Protein AF-A0A915EDC4-F1 (afdb_monomer)

Sequence (330 aa):
MWEELKQAIRLSDRRFSYTSWTRYKELRNSFYSLKKSSCYAGYISCADWDDPRLFTLPALRRRGIPAEAVNAFVAKLGLTVAQTAIQPSMLDSVVRDYLNTTAPEQDLLSKVSSRARIMTMAVLEPLKVHIDNYLSLGLSDSLETPHFPANPECKNTYRIAFGQTIYIEREDFRPDGEKGYRRLTNNQPVGLKHIGLVLQVKNIQKDSDGVVDSIVATVEKLVDSNIKPKAFIHWVAEPVNCEVRLYEPLFKHKNPEDATAVPDGFLSDCNSNTLKVLPHALIDASVADAKIYDRFQFERTGYFCVDKDSSKQRLVFNRTVLLKEDSGKN

Mean predicted aligned error: 11.0 Å

Solvent-accessible surface area (backbone atoms only — not comparable to full-atom values): 18806 Å² total; per-residue (Å²): 112,78,68,59,54,56,52,58,62,70,67,56,84,69,73,77,82,82,77,82,67,51,74,73,62,43,47,39,57,61,81,90,48,73,70,60,57,60,59,39,54,78,76,44,94,46,90,50,83,43,28,54,80,44,85,38,74,57,0,36,48,51,18,46,52,54,70,65,30,53,52,50,42,56,61,73,70,54,92,56,72,68,82,46,77,41,58,56,66,57,54,47,48,40,40,46,51,41,61,73,67,69,72,66,80,80,53,62,76,46,86,82,67,54,47,43,49,34,54,40,36,53,26,64,50,66,28,45,34,36,39,74,54,41,80,84,65,71,68,67,57,55,45,82,41,53,29,39,81,90,42,91,82,50,81,57,61,47,68,43,56,41,61,50,51,34,31,30,41,48,85,48,53,38,75,78,67,57,97,71,64,42,50,32,22,62,89,35,44,18,24,42,60,97,71,53,31,34,41,35,58,73,45,79,43,58,48,98,86,67,48,79,55,37,34,37,24,41,70,40,50,47,90,80,40,98,61,80,52,76,33,70,44,62,55,35,17,80,53,39,66,23,30,37,38,43,72,42,66,52,37,77,44,63,55,39,82,38,56,88,81,26,74,86,36,47,78,74,38,52,42,89,78,27,68,51,77,33,76,69,12,35,27,38,52,78,55,73,82,63,49,72,64,39,28,31,29,33,56,98,60,24,32,32,10,29,27,82,88,37,50,101,87,39,45,29,32,25,52,51,41,69,58,86,80,65,94,82,74,115

Structure (mmCIF, N/CA/C/O backbone):
data_AF-A0A915EDC4-F1
#
_entry.id   AF-A0A915EDC4-F1
#
loop_
_atom_site.group_PDB
_atom_site.id
_atom_site.type_symbol
_atom_site.label_atom_id
_atom_site.label_alt_id
_atom_site.label_comp_id
_atom_site.label_asym_id
_atom_site.label_entity_id
_atom_site.label_seq_id
_atom_site.pdbx_PDB_ins_code
_atom_site.Cartn_x
_atom_site.Cartn_y
_atom_site.Cartn_z
_atom_site.occupancy
_atom_site.B_iso_or_equiv
_atom_site.auth_seq_id
_atom_site.auth_comp_id
_atom_site.auth_asym_id
_atom_site.auth_atom_id
_atom_site.pdbx_PDB_model_num
ATOM 1 N N . MET A 1 1 ? 25.732 27.315 -63.331 1.00 46.09 1 MET A N 1
ATOM 2 C CA . MET A 1 1 ? 24.608 26.908 -62.454 1.00 46.09 1 MET A CA 1
ATOM 3 C C . MET A 1 1 ? 24.695 25.485 -61.885 1.00 46.09 1 MET A C 1
ATOM 5 O O . MET A 1 1 ? 24.849 25.386 -60.678 1.00 46.09 1 MET A O 1
ATOM 9 N N . TRP A 1 2 ? 24.627 24.384 -62.658 1.00 34.34 2 TRP A N 1
ATOM 10 C CA . TRP A 1 2 ? 24.697 23.015 -62.075 1.00 34.34 2 TRP A CA 1
ATOM 11 C C . TRP A 1 2 ? 26.121 22.561 -61.684 1.00 34.34 2 TRP A C 1
ATOM 13 O O . TRP A 1 2 ? 26.289 21.801 -60.736 1.00 34.34 2 TRP A O 1
ATOM 23 N N . GLU A 1 3 ? 27.161 23.069 -62.354 1.00 41.75 3 GLU A N 1
ATOM 24 C CA . GLU A 1 3 ? 28.564 22.780 -61.991 1.00 41.75 3 GLU A CA 1
ATOM 25 C C . GLU A 1 3 ? 29.081 23.634 -60.816 1.00 41.75 3 GLU A C 1
ATOM 27 O O . GLU A 1 3 ? 29.853 23.151 -59.990 1.00 41.75 3 GLU A O 1
ATOM 32 N N . GLU A 1 4 ? 28.569 24.854 -60.635 1.00 43.84 4 GLU A N 1
ATOM 33 C CA . GLU A 1 4 ? 28.904 25.706 -59.476 1.00 43.84 4 GLU A CA 1
ATOM 34 C C . GLU A 1 4 ? 28.320 25.154 -58.161 1.00 43.84 4 GLU A C 1
ATOM 36 O O . GLU A 1 4 ? 28.944 25.250 -57.104 1.00 43.84 4 GLU A O 1
ATOM 41 N N . LEU A 1 5 ? 27.169 24.472 -58.225 1.00 41.97 5 LEU A N 1
ATOM 42 C CA . LEU A 1 5 ? 26.559 23.774 -57.084 1.00 41.97 5 LEU A CA 1
ATOM 43 C C . LEU A 1 5 ? 27.372 22.546 -56.631 1.00 41.97 5 LEU A C 1
ATOM 45 O O . LEU A 1 5 ? 27.431 22.252 -55.437 1.00 41.97 5 LEU A O 1
ATOM 49 N N . LYS A 1 6 ? 28.062 21.857 -57.552 1.00 41.75 6 LYS A N 1
ATOM 50 C CA . LYS A 1 6 ? 28.951 20.728 -57.212 1.00 41.75 6 LYS A CA 1
ATOM 51 C C . LYS A 1 6 ? 30.240 21.187 -56.526 1.00 41.75 6 LYS A C 1
ATOM 53 O O . LYS A 1 6 ? 30.759 20.473 -55.665 1.00 41.75 6 LYS A O 1
ATOM 58 N N . GLN A 1 7 ? 30.742 22.374 -56.866 1.00 43.19 7 GLN A N 1
ATOM 59 C CA . GLN A 1 7 ? 31.920 22.962 -56.221 1.00 43.19 7 GLN A CA 1
ATOM 60 C C . GLN A 1 7 ? 31.617 23.451 -54.795 1.00 43.19 7 GLN A C 1
ATOM 62 O O . GLN A 1 7 ? 32.434 23.239 -53.900 1.00 43.19 7 GLN A O 1
ATOM 67 N N . ALA A 1 8 ? 30.417 23.989 -54.544 1.00 42.66 8 ALA A N 1
ATOM 68 C CA . ALA A 1 8 ? 29.988 24.405 -53.204 1.00 42.66 8 ALA A CA 1
ATOM 69 C C . ALA A 1 8 ? 29.823 23.226 -52.219 1.00 42.66 8 ALA A C 1
ATOM 71 O O . ALA A 1 8 ? 30.151 23.358 -51.042 1.00 42.66 8 ALA A O 1
ATOM 72 N N . ILE A 1 9 ? 29.385 22.052 -52.695 1.00 46.59 9 ILE A N 1
ATOM 73 C CA . ILE A 1 9 ? 29.257 20.836 -51.865 1.00 46.59 9 ILE A CA 1
ATOM 74 C C . ILE A 1 9 ? 30.628 20.187 -51.594 1.00 46.59 9 ILE A C 1
ATOM 76 O O . ILE A 1 9 ? 30.835 19.614 -50.526 1.00 46.59 9 ILE A O 1
ATOM 80 N N . ARG A 1 10 ? 31.602 20.321 -52.508 1.00 43.25 10 ARG A N 1
ATOM 81 C CA . ARG A 1 10 ? 32.986 19.851 -52.288 1.00 43.25 10 ARG A CA 1
ATOM 82 C C . ARG A 1 10 ? 33.805 20.738 -51.343 1.00 43.25 10 ARG A C 1
ATOM 84 O O . ARG A 1 10 ? 34.794 20.257 -50.802 1.00 43.25 10 ARG A O 1
ATOM 91 N N . LEU A 1 11 ? 33.406 21.996 -51.135 1.00 41.09 11 LEU A N 1
ATOM 92 C CA . LEU A 1 11 ? 34.101 22.952 -50.261 1.00 41.09 11 LEU A CA 1
ATOM 93 C C . LEU A 1 11 ? 33.573 22.991 -48.821 1.00 41.09 11 LEU A C 1
ATOM 95 O O . LEU A 1 11 ? 34.170 23.650 -47.972 1.00 41.09 11 LEU A O 1
ATOM 99 N N . SER A 1 12 ? 32.506 22.256 -48.498 1.00 43.09 12 SER A N 1
ATOM 100 C CA . SER A 1 12 ? 32.168 22.007 -47.101 1.00 43.09 12 SER A CA 1
ATOM 101 C C . SER A 1 12 ? 32.937 20.782 -46.603 1.00 43.09 12 SER A C 1
ATOM 103 O O . SER A 1 12 ? 32.408 19.672 -46.614 1.00 43.09 12 SER A O 1
ATOM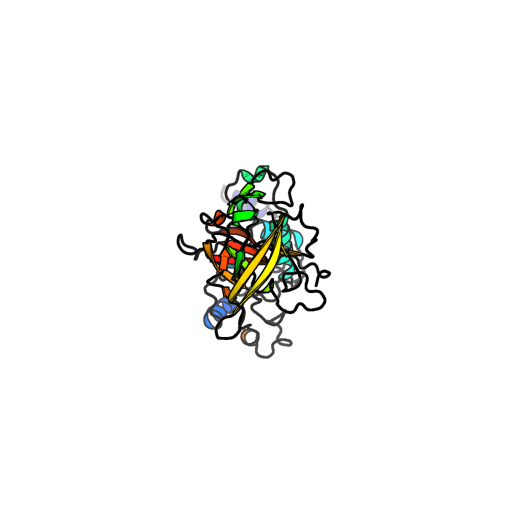 105 N N . ASP A 1 13 ? 34.164 20.989 -46.114 1.00 44.38 13 ASP A N 1
ATOM 106 C CA . ASP A 1 13 ? 34.871 20.068 -45.203 1.00 44.38 13 ASP A CA 1
ATOM 107 C C . ASP A 1 13 ? 34.123 20.009 -43.851 1.00 44.38 13 ASP A C 1
ATOM 109 O O . ASP A 1 13 ? 34.656 20.283 -42.778 1.00 44.38 13 ASP A O 1
ATOM 113 N N . ARG A 1 14 ? 32.818 19.709 -43.888 1.00 49.97 14 ARG A N 1
ATOM 114 C CA . ARG A 1 14 ? 32.047 19.337 -42.708 1.00 49.97 14 ARG A CA 1
ATOM 115 C C . ARG A 1 14 ? 32.305 17.860 -42.485 1.00 49.97 14 ARG A C 1
ATOM 117 O O . ARG A 1 14 ? 31.495 17.006 -42.839 1.00 49.97 14 ARG A O 1
ATOM 124 N N . ARG A 1 15 ? 33.454 17.560 -41.884 1.00 41.69 15 ARG A N 1
ATOM 125 C CA . ARG A 1 15 ? 33.641 16.299 -41.171 1.00 41.69 15 ARG A CA 1
ATOM 126 C C . ARG A 1 15 ? 32.536 16.206 -40.123 1.00 41.69 15 ARG A C 1
ATOM 128 O O . ARG A 1 15 ? 32.589 16.881 -39.099 1.00 41.69 15 ARG A O 1
ATOM 135 N N . PHE A 1 16 ? 31.514 15.398 -40.394 1.00 40.56 16 PHE A N 1
ATOM 136 C CA . PHE A 1 16 ? 30.605 14.948 -39.351 1.00 40.56 16 PHE A CA 1
ATOM 137 C C . PHE A 1 16 ? 31.456 14.196 -38.329 1.00 40.56 16 PHE A C 1
ATOM 139 O O . PHE A 1 16 ? 32.023 13.145 -38.631 1.00 40.56 16 PHE A O 1
ATOM 146 N N . SER A 1 17 ? 31.606 14.766 -37.138 1.00 35.75 17 SER A N 1
ATOM 147 C CA . SER A 1 17 ? 32.231 14.077 -36.022 1.00 35.75 17 SER A CA 1
ATOM 148 C C . SER A 1 17 ? 31.286 12.968 -35.566 1.00 35.75 17 SER A C 1
ATOM 150 O O . SER A 1 17 ? 30.346 13.186 -34.806 1.00 35.75 17 SER A O 1
ATOM 152 N N . TYR A 1 18 ? 31.519 11.748 -36.048 1.00 38.12 18 TYR A N 1
ATOM 153 C CA . TYR A 1 18 ? 30.867 10.568 -35.496 1.00 38.12 18 TYR A CA 1
ATOM 154 C C . TYR A 1 18 ? 31.398 10.349 -34.083 1.00 38.12 18 TYR A C 1
ATOM 156 O O . TYR A 1 18 ? 32.514 9.877 -33.886 1.00 38.12 18 TYR A O 1
ATOM 164 N N . THR A 1 19 ? 30.600 10.719 -33.088 1.00 42.22 19 THR A N 1
ATOM 165 C CA . THR A 1 19 ? 30.838 10.323 -31.701 1.00 42.22 19 THR A CA 1
ATOM 166 C C . THR A 1 19 ? 30.002 9.081 -31.439 1.00 42.22 19 THR A C 1
ATOM 168 O O . THR A 1 19 ? 28.779 9.150 -31.324 1.00 42.22 19 THR A O 1
ATOM 171 N N . SER A 1 20 ? 30.649 7.918 -31.409 1.00 36.56 20 SER A N 1
ATOM 172 C CA . SER A 1 20 ? 30.001 6.675 -31.006 1.00 36.56 20 SER A CA 1
ATOM 173 C C . SER A 1 20 ? 29.943 6.615 -29.485 1.00 36.56 20 SER A C 1
ATOM 175 O O . SER A 1 20 ? 30.976 6.523 -28.821 1.00 36.56 20 SER A O 1
ATOM 177 N N . TRP A 1 21 ? 28.736 6.633 -28.939 1.00 44.03 21 TRP A N 1
ATOM 178 C CA . TRP A 1 21 ? 28.494 6.284 -27.547 1.00 44.03 21 TRP A CA 1
ATOM 179 C C . TRP A 1 21 ? 28.113 4.807 -27.492 1.00 44.03 21 TRP A C 1
ATOM 181 O O . TRP A 1 21 ? 27.384 4.315 -28.357 1.00 44.03 21 TRP A O 1
ATOM 191 N N . THR A 1 22 ? 28.618 4.081 -26.500 1.00 39.03 22 THR A N 1
ATOM 192 C CA . THR A 1 22 ? 28.196 2.701 -26.246 1.00 39.03 22 THR A CA 1
ATOM 193 C C . THR A 1 22 ? 26.680 2.631 -26.089 1.00 39.03 22 THR A C 1
ATOM 195 O O . THR A 1 22 ? 26.064 3.540 -25.527 1.00 39.03 22 THR A O 1
ATOM 198 N N . ARG A 1 23 ? 26.079 1.533 -26.575 1.00 49.00 23 ARG A N 1
ATOM 199 C CA . ARG A 1 23 ? 24.676 1.186 -26.298 1.00 49.00 23 ARG A CA 1
ATOM 200 C C . ARG A 1 23 ? 24.421 1.368 -24.798 1.00 49.00 23 ARG A C 1
ATOM 202 O O . ARG A 1 23 ? 25.302 1.045 -24.004 1.00 49.00 23 ARG A O 1
ATOM 209 N N . TYR A 1 24 ? 23.262 1.934 -24.461 1.00 49.72 24 TYR A N 1
ATOM 210 C CA . TYR A 1 24 ? 22.853 2.286 -23.098 1.00 49.72 24 TYR A CA 1
ATOM 211 C C . TYR A 1 24 ? 23.363 1.292 -22.049 1.00 49.72 24 TYR A C 1
ATOM 213 O O . TYR A 1 24 ? 23.295 0.083 -22.255 1.00 49.72 24 TYR A O 1
ATOM 221 N N . LYS A 1 25 ? 23.838 1.824 -20.920 1.00 53.00 25 LYS A N 1
ATOM 222 C CA . LYS A 1 25 ? 24.218 1.051 -19.735 1.00 53.00 25 LYS A CA 1
ATOM 223 C C . LYS A 1 25 ? 23.129 0.016 -19.418 1.00 53.00 25 LYS A C 1
ATOM 225 O O . LYS A 1 25 ? 21.970 0.386 -19.238 1.00 53.00 25 LYS A O 1
ATOM 230 N N . GLU A 1 26 ? 23.498 -1.260 -19.389 1.00 56.66 26 GLU A N 1
ATOM 231 C CA . GLU A 1 26 ? 22.540 -2.359 -19.264 1.00 56.66 26 GLU A CA 1
ATOM 232 C C . GLU A 1 26 ? 22.017 -2.452 -17.828 1.00 56.66 26 GLU A C 1
ATOM 234 O O . GLU A 1 26 ? 22.781 -2.530 -16.869 1.00 56.66 26 GLU A O 1
ATOM 239 N N . LEU A 1 27 ? 20.704 -2.440 -17.642 1.00 54.69 27 LEU A N 1
ATOM 240 C CA . LEU A 1 27 ? 20.072 -2.738 -16.371 1.00 54.69 27 LEU A CA 1
ATOM 241 C C . LEU A 1 27 ? 20.229 -4.236 -16.115 1.00 54.69 27 LEU A C 1
ATOM 243 O O . LEU A 1 27 ? 19.822 -5.082 -16.910 1.00 54.69 27 LEU A O 1
ATOM 247 N N . ARG A 1 28 ? 20.818 -4.562 -14.973 1.00 56.22 28 ARG A N 1
ATOM 248 C CA . ARG A 1 28 ? 20.855 -5.916 -14.424 1.00 56.22 28 ARG A CA 1
ATOM 249 C C . ARG A 1 28 ? 19.426 -6.430 -14.241 1.00 56.22 28 ARG A C 1
ATOM 251 O O . ARG A 1 28 ? 18.527 -5.634 -13.994 1.00 56.22 28 ARG A O 1
ATOM 258 N N . ASN A 1 29 ? 19.219 -7.743 -14.325 1.00 53.56 29 ASN A N 1
ATOM 259 C CA . ASN A 1 29 ? 17.882 -8.355 -14.250 1.00 53.56 29 ASN A CA 1
ATOM 260 C C . ASN A 1 29 ? 16.912 -7.828 -15.344 1.00 53.56 29 ASN A C 1
ATOM 262 O O . ASN A 1 29 ? 15.711 -7.714 -15.121 1.00 53.56 29 ASN A O 1
ATOM 266 N N . SER A 1 30 ? 17.424 -7.464 -16.527 1.00 55.00 30 SER A N 1
ATOM 267 C CA . SER A 1 30 ? 16.613 -6.997 -17.660 1.00 55.00 30 SER A CA 1
ATOM 268 C C . SER A 1 30 ? 17.141 -7.519 -18.999 1.00 55.00 30 SER A C 1
ATOM 270 O O . SER A 1 30 ? 18.268 -8.004 -19.077 1.00 55.00 30 SER A O 1
ATOM 272 N N . PHE A 1 31 ? 16.325 -7.414 -20.053 1.00 58.56 31 PHE A N 1
ATOM 273 C CA . PHE A 1 31 ? 16.703 -7.760 -21.424 1.00 58.56 31 PHE A CA 1
ATOM 274 C C . PHE A 1 31 ? 16.461 -6.584 -22.368 1.00 58.56 31 PHE A C 1
ATOM 276 O O . PHE A 1 31 ? 15.426 -5.923 -22.305 1.00 58.56 31 PHE A O 1
ATOM 283 N N . TYR A 1 32 ? 17.397 -6.391 -23.300 1.00 51.97 32 TYR A N 1
ATOM 284 C CA . TYR A 1 32 ? 17.352 -5.341 -24.327 1.00 51.97 32 TYR A CA 1
ATOM 285 C C . TYR A 1 32 ? 17.136 -5.877 -25.750 1.00 51.97 32 TYR A C 1
ATOM 287 O O . TYR A 1 32 ? 16.971 -5.105 -26.694 1.00 51.97 32 TYR A O 1
ATOM 295 N N . SER A 1 33 ? 17.163 -7.203 -25.932 1.00 48.62 33 SER A N 1
ATOM 296 C CA . SER A 1 33 ? 17.050 -7.842 -27.245 1.00 48.62 33 SER A CA 1
ATOM 297 C C . SER A 1 33 ? 15.599 -8.161 -27.599 1.00 48.62 33 SER A C 1
ATOM 299 O O . SER A 1 33 ? 14.983 -9.025 -26.976 1.00 48.62 33 SER A O 1
ATOM 301 N N . LEU A 1 34 ? 15.102 -7.547 -28.680 1.00 43.59 34 LEU A N 1
ATOM 302 C CA . LEU A 1 34 ? 13.762 -7.786 -29.239 1.00 43.59 34 LEU A CA 1
ATOM 303 C C . LEU A 1 34 ? 13.473 -9.280 -29.496 1.00 43.59 34 LEU A C 1
ATOM 305 O O . LEU A 1 34 ? 12.354 -9.738 -29.287 1.00 43.59 34 LEU A O 1
ATOM 309 N N . LYS A 1 35 ? 14.479 -10.075 -29.894 1.00 45.59 35 LYS A N 1
ATOM 310 C CA . LYS A 1 35 ? 14.303 -11.524 -30.108 1.00 45.59 35 LYS A CA 1
ATOM 311 C C . LYS A 1 35 ? 14.109 -12.291 -28.796 1.00 45.59 35 LYS A C 1
ATOM 313 O O . LYS A 1 35 ? 13.270 -13.180 -28.735 1.00 45.59 35 LYS A O 1
ATOM 318 N N . LYS A 1 36 ? 14.857 -11.939 -27.744 1.00 50.56 36 LYS A N 1
ATOM 319 C CA . LYS A 1 36 ? 14.781 -12.626 -26.442 1.00 50.56 36 LYS A CA 1
ATOM 320 C C . LYS A 1 36 ? 13.494 -12.271 -25.692 1.00 50.56 36 LYS A C 1
ATOM 322 O O . LYS A 1 36 ? 12.886 -13.153 -25.097 1.00 50.56 36 LYS A O 1
ATOM 327 N N . SER A 1 37 ? 13.033 -11.023 -25.801 1.00 47.59 37 SER A N 1
ATOM 328 C CA . SER A 1 37 ? 11.739 -10.590 -25.256 1.00 47.59 37 SER A CA 1
ATOM 329 C C . SER A 1 37 ? 10.551 -11.318 -25.906 1.00 47.59 37 SER A C 1
ATOM 331 O O . SER A 1 37 ? 9.610 -11.680 -25.208 1.00 47.59 37 SER A O 1
ATOM 333 N N . SER A 1 38 ? 10.619 -11.623 -27.210 1.00 42.59 38 SER A N 1
ATOM 334 C CA . SER A 1 38 ? 9.584 -12.406 -27.906 1.00 42.59 38 SER A CA 1
ATOM 335 C C . SER A 1 38 ? 9.543 -13.879 -27.478 1.00 42.59 38 SER A C 1
ATOM 337 O O . SER A 1 38 ? 8.459 -14.448 -27.407 1.00 42.59 38 SER A O 1
ATOM 339 N N . CYS A 1 39 ? 10.688 -14.501 -27.172 1.00 45.31 39 CYS A N 1
ATOM 340 C CA . CYS A 1 39 ? 10.724 -15.862 -26.617 1.00 45.31 39 CYS A CA 1
ATOM 341 C C . CYS A 1 39 ? 10.127 -15.927 -25.198 1.00 45.31 39 CYS A C 1
ATOM 343 O O . CYS A 1 39 ? 9.651 -16.974 -24.768 1.00 45.31 39 CYS A O 1
ATOM 345 N N . TYR A 1 40 ? 10.135 -14.797 -24.487 1.00 51.66 40 TYR A N 1
ATOM 346 C CA . TYR A 1 40 ? 9.669 -14.658 -23.110 1.00 51.66 40 TYR A CA 1
ATOM 347 C C . TYR A 1 40 ? 8.140 -14.701 -22.979 1.00 51.66 40 TYR A C 1
ATOM 349 O O . TYR A 1 40 ? 7.632 -15.346 -22.065 1.00 51.66 40 TYR A O 1
ATOM 357 N N . ALA A 1 41 ? 7.418 -14.085 -23.924 1.00 45.47 41 ALA A N 1
ATOM 358 C CA . ALA A 1 41 ? 5.950 -14.072 -23.967 1.00 45.47 41 ALA A CA 1
ATOM 359 C C . ALA A 1 41 ? 5.322 -15.479 -24.083 1.00 45.47 41 ALA A C 1
ATOM 361 O O . ALA A 1 41 ? 4.145 -15.652 -23.787 1.00 45.47 41 ALA A O 1
ATOM 362 N N . GLY A 1 42 ? 6.103 -16.483 -24.503 1.00 41.91 42 GLY A N 1
ATOM 363 C CA . GLY A 1 42 ? 5.663 -17.879 -24.584 1.00 41.91 42 GLY A CA 1
ATOM 364 C C . GLY A 1 42 ? 5.990 -18.749 -23.361 1.00 41.91 42 GLY A C 1
ATOM 365 O O . GLY A 1 42 ? 5.396 -19.812 -23.230 1.00 41.91 42 GLY A O 1
ATOM 366 N N . TYR A 1 43 ? 6.919 -18.338 -22.484 1.00 43.47 43 TYR A N 1
ATOM 367 C CA . TYR A 1 43 ? 7.423 -19.167 -21.366 1.00 43.47 43 TYR A CA 1
ATOM 368 C C . TYR A 1 43 ? 6.968 -18.682 -19.988 1.00 43.47 43 TYR A C 1
ATOM 370 O O . TYR A 1 43 ? 6.721 -19.480 -19.087 1.00 43.47 43 TYR A O 1
ATOM 378 N N . ILE A 1 44 ? 6.836 -17.370 -19.825 1.00 47.31 44 ILE A N 1
ATOM 379 C CA . ILE A 1 44 ? 6.182 -16.748 -18.680 1.00 47.31 44 ILE A CA 1
ATOM 380 C C . ILE A 1 44 ? 4.953 -16.064 -19.252 1.00 47.31 44 ILE A C 1
ATOM 382 O O . ILE A 1 44 ? 5.043 -15.419 -20.292 1.00 47.31 44 ILE A O 1
ATOM 386 N N . SER A 1 45 ? 3.813 -16.186 -18.576 1.00 49.78 45 SER A N 1
ATOM 387 C CA . SER A 1 45 ? 2.603 -15.405 -18.853 1.00 49.78 45 SER A CA 1
ATOM 388 C C . SER A 1 45 ? 2.861 -13.903 -18.606 1.00 49.78 45 SER A C 1
ATOM 390 O O . SER A 1 45 ? 2.335 -13.310 -17.660 1.00 49.78 45 SER A O 1
ATOM 392 N N . CYS A 1 46 ? 3.743 -13.288 -19.393 1.00 52.53 46 CYS A N 1
ATOM 393 C CA . CYS A 1 46 ? 3.904 -11.849 -19.515 1.00 52.53 46 CYS A CA 1
ATOM 394 C C . CYS A 1 46 ? 2.824 -11.370 -20.470 1.00 52.53 46 CYS A C 1
ATOM 396 O O . CYS A 1 46 ? 2.787 -11.792 -21.622 1.00 52.53 46 CYS A O 1
ATOM 398 N N . ALA A 1 47 ? 1.910 -10.551 -19.953 1.00 56.44 47 ALA A N 1
ATOM 399 C CA . ALA A 1 47 ? 0.628 -10.304 -20.602 1.00 56.44 47 ALA A CA 1
ATOM 400 C C . ALA A 1 47 ? 0.752 -9.555 -21.942 1.00 56.44 47 ALA A C 1
ATOM 402 O O . ALA A 1 47 ? -0.185 -9.607 -22.728 1.00 56.44 47 ALA A O 1
ATOM 403 N N . ASP A 1 48 ? 1.878 -8.878 -22.197 1.00 69.69 48 ASP A N 1
ATOM 404 C CA . ASP A 1 48 ? 2.263 -8.281 -23.481 1.00 69.69 48 ASP A CA 1
ATOM 405 C C . ASP A 1 48 ? 3.669 -7.640 -23.351 1.00 69.69 48 ASP A C 1
ATOM 407 O O . ASP A 1 48 ? 4.305 -7.694 -22.295 1.00 69.69 48 ASP A O 1
ATOM 411 N N . TRP A 1 49 ? 4.135 -6.935 -24.383 1.00 79.81 49 TRP A N 1
ATOM 412 C CA . TRP A 1 49 ? 5.325 -6.066 -24.362 1.00 79.81 49 TRP A CA 1
ATOM 413 C C . TRP A 1 49 ? 5.266 -4.906 -23.365 1.00 79.81 49 TRP A C 1
ATOM 415 O O . TRP A 1 49 ? 6.291 -4.272 -23.089 1.00 79.81 49 TRP A O 1
ATOM 425 N N . ASP A 1 50 ? 4.074 -4.602 -22.861 1.00 85.06 50 ASP A N 1
ATOM 426 C CA . ASP A 1 50 ? 3.836 -3.569 -21.863 1.00 85.06 50 ASP A CA 1
ATOM 427 C C . ASP A 1 50 ? 3.710 -4.116 -20.436 1.00 85.06 50 ASP A C 1
ATOM 429 O O . ASP A 1 50 ? 3.338 -3.366 -19.536 1.00 85.06 50 ASP A O 1
ATOM 433 N N . ASP A 1 51 ? 4.037 -5.392 -20.210 1.00 87.00 51 ASP A N 1
ATOM 434 C CA . ASP A 1 51 ? 4.025 -5.999 -18.882 1.00 87.00 51 ASP A CA 1
ATOM 435 C C . ASP A 1 51 ? 4.926 -5.216 -17.903 1.00 87.00 51 ASP A C 1
ATOM 437 O O . ASP A 1 51 ? 6.120 -5.077 -18.179 1.00 87.00 51 ASP A O 1
ATOM 441 N N . PRO A 1 52 ? 4.416 -4.738 -16.748 1.00 90.19 52 PRO A N 1
ATOM 442 C CA . PRO A 1 52 ? 5.167 -3.896 -15.806 1.00 90.19 52 PRO A CA 1
ATOM 443 C C . PRO A 1 52 ? 6.465 -4.497 -15.251 1.00 90.19 52 PRO A C 1
ATOM 445 O O . PRO A 1 52 ? 7.271 -3.772 -14.668 1.00 90.19 52 PRO A O 1
ATOM 448 N N . ARG A 1 53 ? 6.679 -5.807 -15.407 1.00 87.12 53 ARG A N 1
ATOM 449 C CA . ARG A 1 53 ? 7.918 -6.489 -15.010 1.00 87.12 53 ARG A CA 1
ATOM 450 C C . ARG A 1 53 ? 9.060 -6.273 -16.007 1.00 87.12 53 ARG A C 1
ATOM 452 O O . ARG A 1 53 ? 10.220 -6.500 -15.672 1.00 87.12 53 ARG A O 1
ATOM 459 N N . LEU A 1 54 ? 8.743 -5.854 -17.231 1.00 86.25 54 LEU A N 1
ATOM 460 C CA . LEU A 1 54 ? 9.715 -5.559 -18.278 1.00 86.25 54 LEU A CA 1
ATOM 461 C C . LEU A 1 54 ? 10.267 -4.131 -18.144 1.00 86.25 54 LEU A C 1
ATOM 463 O O . LEU A 1 54 ? 9.656 -3.241 -17.558 1.00 86.25 54 LEU A O 1
ATOM 467 N N . PHE A 1 55 ? 11.425 -3.894 -18.762 1.00 87.25 55 PHE A N 1
ATOM 468 C CA . PHE A 1 55 ? 12.084 -2.580 -18.809 1.00 87.25 55 PHE A CA 1
ATOM 469 C C . PHE A 1 55 ? 11.913 -1.872 -20.164 1.00 87.25 55 PHE A C 1
ATOM 471 O O . PHE A 1 55 ? 12.714 -1.018 -20.542 1.00 87.25 55 PHE A O 1
ATOM 478 N N . THR A 1 56 ? 10.868 -2.224 -20.918 1.00 87.12 56 THR A N 1
ATOM 479 C CA . THR A 1 56 ? 10.484 -1.500 -22.138 1.00 87.12 56 THR A CA 1
ATOM 480 C C . THR A 1 56 ? 9.824 -0.167 -21.767 1.00 87.12 56 THR A C 1
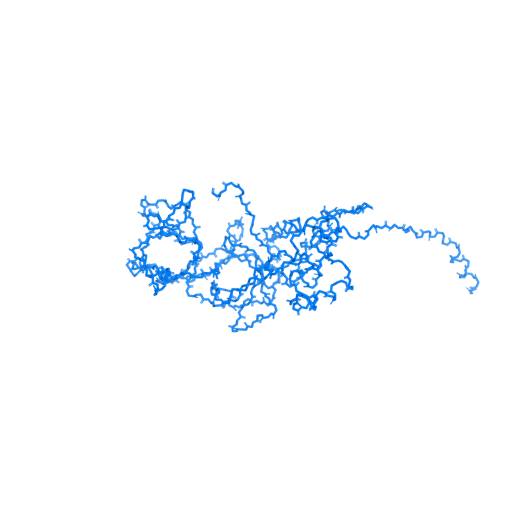ATOM 482 O O . THR A 1 56 ? 9.225 -0.037 -20.702 1.00 87.12 56 THR A O 1
ATOM 485 N N . LEU A 1 57 ? 9.887 0.847 -22.637 1.00 88.56 57 LEU A N 1
ATOM 486 C CA . LEU A 1 57 ? 9.230 2.135 -22.357 1.00 88.56 57 LEU A CA 1
ATOM 487 C C . LEU A 1 57 ? 7.711 2.001 -22.097 1.00 88.56 57 LEU A C 1
ATOM 489 O O . LEU A 1 57 ? 7.230 2.622 -21.146 1.00 88.56 57 LEU A O 1
ATOM 493 N N . PRO A 1 58 ? 6.948 1.184 -22.857 1.00 89.38 58 PRO A N 1
ATOM 494 C CA . PRO A 1 58 ? 5.543 0.920 -22.544 1.00 89.38 58 PRO A CA 1
ATOM 495 C C . PRO A 1 58 ? 5.344 0.259 -21.174 1.00 89.38 58 PRO A C 1
ATOM 497 O O . PRO A 1 58 ? 4.457 0.678 -20.433 1.00 89.38 58 PRO A O 1
ATOM 500 N N . ALA A 1 59 ? 6.195 -0.703 -20.806 1.00 89.94 59 ALA A N 1
ATOM 501 C CA . ALA A 1 59 ? 6.135 -1.373 -19.510 1.00 89.94 59 ALA A CA 1
ATOM 502 C C . ALA A 1 59 ? 6.417 -0.427 -18.342 1.00 89.94 59 ALA A C 1
ATOM 504 O O . ALA A 1 59 ? 5.659 -0.405 -17.376 1.00 89.94 59 ALA A O 1
ATOM 505 N N . LEU A 1 60 ? 7.450 0.415 -18.442 1.00 91.69 60 LEU A N 1
ATOM 506 C CA . LEU A 1 60 ? 7.766 1.404 -17.406 1.00 91.69 60 LEU A CA 1
ATOM 507 C C . LEU A 1 60 ? 6.614 2.405 -17.228 1.00 91.69 60 LEU A C 1
ATOM 509 O O . LEU A 1 60 ? 6.24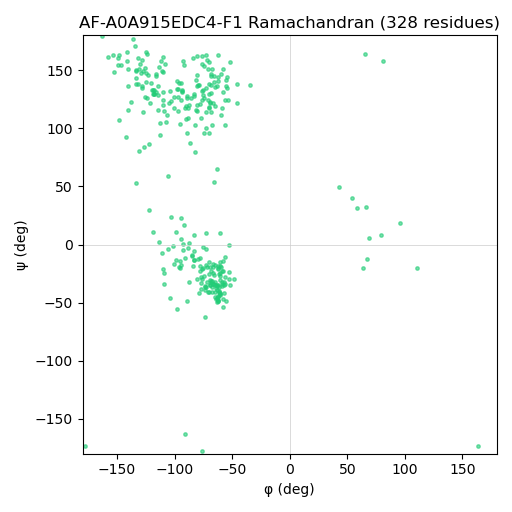8 2.736 -16.099 1.00 91.69 60 LEU A O 1
ATOM 513 N N . ARG A 1 61 ? 5.983 2.830 -18.330 1.00 91.62 61 ARG A N 1
ATOM 514 C CA . ARG A 1 61 ? 4.787 3.678 -18.282 1.00 91.62 61 ARG A CA 1
ATOM 515 C C . ARG A 1 61 ? 3.611 2.963 -17.611 1.00 91.62 61 ARG A C 1
ATOM 517 O O . ARG A 1 61 ? 2.968 3.559 -16.752 1.00 91.62 61 ARG A O 1
ATOM 524 N N . ARG A 1 62 ? 3.341 1.700 -17.964 1.00 92.88 62 ARG A N 1
ATOM 525 C CA . ARG A 1 62 ? 2.265 0.888 -17.362 1.00 92.88 62 ARG A CA 1
ATOM 526 C C . ARG A 1 62 ? 2.511 0.578 -15.884 1.00 92.88 62 ARG A C 1
ATOM 528 O O . ARG A 1 62 ? 1.576 0.582 -15.087 1.00 92.88 62 ARG A O 1
ATOM 535 N N . ARG A 1 63 ? 3.776 0.396 -15.501 1.00 92.12 63 ARG A N 1
ATOM 536 C CA . ARG A 1 63 ? 4.226 0.301 -14.107 1.00 92.12 63 ARG A CA 1
ATOM 537 C C . ARG A 1 63 ? 3.963 1.588 -13.322 1.00 92.12 63 ARG A C 1
ATOM 539 O O . ARG A 1 63 ? 3.911 1.534 -12.102 1.00 92.12 63 ARG A O 1
ATOM 546 N N . GLY A 1 64 ? 3.780 2.723 -13.998 1.00 90.50 64 GLY A N 1
ATOM 547 C CA . GLY A 1 64 ? 3.491 4.014 -13.375 1.00 90.50 64 GLY A CA 1
ATOM 548 C C . GLY A 1 64 ? 4.712 4.896 -13.153 1.00 90.50 64 GLY A C 1
ATOM 549 O O . GLY A 1 64 ? 4.655 5.808 -12.328 1.00 90.50 64 GLY A O 1
ATOM 550 N N . ILE A 1 65 ? 5.818 4.629 -13.854 1.00 90.56 65 ILE A N 1
ATOM 551 C CA . ILE A 1 65 ? 7.034 5.439 -13.778 1.00 90.56 65 ILE A CA 1
ATOM 552 C C . ILE A 1 65 ? 6.843 6.717 -14.619 1.00 90.56 65 ILE A C 1
ATOM 554 O O . ILE A 1 65 ? 6.603 6.609 -15.825 1.00 90.56 65 ILE A O 1
ATOM 558 N N . PRO A 1 66 ? 6.959 7.922 -14.022 1.00 88.12 66 PRO A N 1
ATOM 559 C CA . PRO A 1 66 ? 6.874 9.182 -14.761 1.00 88.12 66 PRO A CA 1
ATOM 560 C C . PRO A 1 66 ? 7.999 9.314 -15.794 1.00 88.12 66 PRO A C 1
ATOM 562 O O . PRO A 1 66 ? 9.137 8.910 -15.538 1.00 88.12 66 PRO A O 1
ATOM 565 N N . ALA A 1 67 ? 7.706 9.916 -16.948 1.00 88.75 67 ALA A N 1
ATOM 566 C CA . ALA A 1 67 ? 8.697 10.109 -18.009 1.00 88.75 67 ALA A CA 1
ATOM 567 C C . ALA A 1 67 ? 9.858 11.001 -17.537 1.00 88.75 67 ALA A C 1
ATOM 569 O O . ALA A 1 67 ? 11.021 10.777 -17.864 1.00 88.75 67 ALA A O 1
ATOM 570 N N . GLU A 1 68 ? 9.545 11.977 -16.697 1.00 85.94 68 GLU A N 1
ATOM 571 C CA . GLU A 1 68 ? 10.475 12.894 -16.062 1.00 85.94 68 GLU A CA 1
ATOM 572 C C . GLU A 1 68 ? 11.444 12.164 -15.125 1.00 85.94 68 GLU A C 1
ATOM 574 O O . GLU A 1 68 ? 12.631 12.483 -15.108 1.00 85.94 68 GLU A O 1
ATOM 579 N N . ALA A 1 69 ? 10.978 11.136 -14.406 1.00 88.19 69 ALA A N 1
ATOM 580 C CA . ALA A 1 69 ? 11.837 10.302 -13.570 1.00 88.19 69 ALA A CA 1
ATOM 581 C C . ALA A 1 69 ? 12.813 9.469 -14.418 1.00 88.19 69 ALA A C 1
ATOM 583 O O . ALA A 1 69 ? 13.976 9.311 -14.045 1.00 88.19 69 ALA A O 1
ATOM 584 N N . VAL A 1 70 ? 12.373 8.983 -15.587 1.00 89.50 70 VAL A N 1
ATOM 585 C CA . VAL A 1 70 ? 13.260 8.315 -16.556 1.00 89.50 70 VAL A CA 1
ATOM 586 C C . VAL A 1 70 ? 14.312 9.297 -17.073 1.00 89.50 70 VAL A C 1
ATOM 588 O O . VAL A 1 70 ? 15.499 8.978 -17.058 1.00 89.50 70 VAL A O 1
ATOM 591 N N . ASN A 1 71 ? 13.914 10.512 -17.455 1.00 89.31 71 ASN A N 1
ATOM 592 C CA . ASN A 1 71 ? 14.844 11.547 -17.915 1.00 89.31 71 ASN A CA 1
ATOM 593 C C . ASN A 1 71 ? 15.861 11.926 -16.827 1.00 89.31 71 ASN A C 1
ATOM 595 O O . ASN A 1 71 ? 17.056 12.026 -17.105 1.00 89.31 71 ASN A O 1
ATOM 599 N N . ALA A 1 72 ? 15.413 12.073 -15.577 1.00 87.56 72 ALA A N 1
ATOM 600 C CA . ALA A 1 72 ? 16.281 12.338 -14.434 1.00 87.56 72 ALA A CA 1
ATOM 601 C C . ALA A 1 72 ? 17.259 11.182 -14.173 1.00 87.56 72 ALA A C 1
ATOM 603 O O . ALA A 1 72 ? 18.432 11.414 -13.880 1.00 87.56 72 ALA A O 1
ATOM 604 N N . PHE A 1 73 ? 16.808 9.933 -14.323 1.00 89.25 73 PHE A N 1
ATOM 605 C CA . PHE A 1 73 ? 17.664 8.754 -14.207 1.00 89.25 73 PHE A CA 1
ATOM 606 C C . PHE A 1 73 ? 18.753 8.752 -15.284 1.00 89.25 73 PHE A C 1
ATOM 608 O O . PHE A 1 73 ? 19.931 8.603 -14.962 1.00 89.25 73 PHE A O 1
ATOM 615 N N . VAL A 1 74 ? 18.384 9.004 -16.542 1.00 88.38 74 VAL A N 1
ATOM 616 C CA . VAL A 1 74 ? 19.330 9.124 -17.661 1.00 88.38 74 VAL A CA 1
ATOM 617 C C . VAL A 1 74 ? 20.355 10.228 -17.405 1.00 88.38 74 VAL A C 1
ATOM 619 O O . VAL A 1 74 ? 21.556 9.996 -17.548 1.00 88.38 74 VAL A O 1
ATOM 622 N N . ALA A 1 75 ? 19.902 11.408 -16.974 1.00 87.56 75 ALA A N 1
ATOM 623 C CA . ALA A 1 75 ? 20.781 12.529 -16.655 1.00 87.56 75 ALA A CA 1
ATOM 624 C C . ALA A 1 75 ? 21.765 12.181 -15.525 1.00 87.56 75 ALA A C 1
ATOM 626 O O . ALA A 1 75 ? 22.954 12.481 -15.625 1.00 87.56 75 ALA A O 1
ATOM 627 N N . LYS A 1 76 ? 21.296 11.484 -14.480 1.00 86.50 76 LYS A N 1
ATOM 628 C CA . LYS A 1 76 ? 22.111 11.064 -13.330 1.00 86.50 76 LYS A CA 1
ATOM 629 C C . LYS A 1 76 ? 23.204 10.062 -13.701 1.00 86.50 76 LYS A C 1
ATOM 631 O O . LYS A 1 76 ? 24.276 10.079 -13.104 1.00 86.50 76 LYS A O 1
ATOM 636 N N . LEU A 1 77 ? 22.947 9.178 -14.663 1.00 85.00 77 LEU A N 1
ATOM 637 C CA 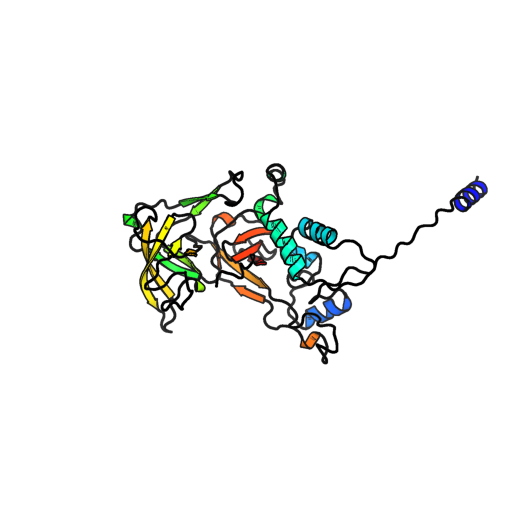. LEU A 1 77 ? 23.928 8.181 -15.096 1.00 85.00 77 LEU A CA 1
ATOM 638 C C . LEU A 1 77 ? 25.115 8.782 -15.850 1.00 85.00 77 LEU A C 1
ATOM 640 O O . LEU A 1 77 ? 26.182 8.157 -15.875 1.00 85.00 77 LEU A O 1
ATOM 644 N N . GLY A 1 78 ? 24.915 9.941 -16.479 1.00 79.75 78 GLY A N 1
ATOM 645 C CA . GLY A 1 78 ? 25.888 10.571 -17.359 1.00 79.75 78 GLY A CA 1
ATOM 646 C C . GLY A 1 78 ? 26.173 9.765 -18.631 1.00 79.75 78 GLY A C 1
ATOM 647 O O . GLY A 1 78 ? 25.884 8.570 -18.743 1.00 79.75 78 GLY A O 1
ATOM 648 N N . LEU A 1 79 ? 26.777 10.437 -19.608 1.00 77.56 79 LEU A N 1
ATOM 649 C CA . LEU A 1 79 ? 27.224 9.814 -20.850 1.00 77.56 79 LEU A CA 1
ATOM 650 C C . LEU A 1 79 ? 28.662 9.320 -20.676 1.00 77.56 79 LEU A C 1
ATOM 652 O O . LEU A 1 79 ? 29.568 10.104 -20.402 1.00 77.56 79 LEU A O 1
ATOM 656 N N . THR A 1 80 ? 28.873 8.013 -20.823 1.00 75.06 80 THR A N 1
ATOM 657 C CA . THR A 1 80 ? 30.198 7.384 -20.735 1.00 75.06 80 THR A CA 1
ATOM 658 C C . THR A 1 80 ? 30.401 6.409 -21.887 1.00 75.06 80 THR A C 1
ATOM 660 O O . THR A 1 80 ? 29.449 5.783 -22.347 1.00 75.06 80 THR A O 1
ATOM 663 N N . VAL A 1 81 ? 31.652 6.241 -22.318 1.00 71.81 81 VAL A N 1
ATOM 664 C CA . VAL A 1 81 ? 32.041 5.290 -23.381 1.00 71.81 81 VAL A CA 1
ATOM 665 C C . VAL A 1 81 ? 32.227 3.859 -22.839 1.00 71.81 81 VAL A C 1
ATOM 667 O O . VAL A 1 81 ? 32.307 2.900 -23.597 1.00 71.81 81 VAL A O 1
ATOM 670 N N . ALA A 1 82 ? 32.296 3.696 -21.514 1.00 71.06 82 ALA A N 1
ATOM 671 C CA . ALA A 1 82 ? 32.358 2.389 -20.871 1.00 71.06 82 ALA A CA 1
ATOM 672 C C . ALA A 1 82 ? 30.961 1.758 -20.765 1.00 71.06 82 ALA A C 1
ATOM 674 O O . ALA A 1 82 ? 30.005 2.416 -20.339 1.00 71.06 82 ALA A O 1
ATOM 675 N N . GLN A 1 83 ? 30.864 0.464 -21.080 1.00 66.81 83 GLN A N 1
ATOM 676 C CA . GLN A 1 83 ? 29.687 -0.337 -20.751 1.00 66.81 83 GLN A CA 1
ATOM 677 C C . GLN A 1 83 ? 29.626 -0.530 -19.237 1.00 66.81 83 GLN A C 1
ATOM 679 O O . GLN A 1 83 ? 30.563 -1.048 -18.631 1.00 66.81 83 GLN A O 1
ATOM 684 N N . THR A 1 84 ? 28.525 -0.123 -18.610 1.00 69.56 84 THR A N 1
ATOM 685 C CA . THR A 1 84 ? 28.317 -0.375 -17.181 1.00 69.56 84 THR A CA 1
ATOM 686 C C . THR A 1 84 ? 26.965 -1.015 -16.950 1.00 69.56 84 THR A C 1
ATOM 688 O O . THR A 1 84 ? 25.962 -0.524 -17.462 1.00 69.56 84 THR A O 1
ATOM 691 N N . ALA A 1 85 ? 26.935 -2.053 -16.121 1.00 71.88 85 ALA A N 1
ATOM 692 C CA . ALA A 1 85 ? 25.700 -2.702 -15.723 1.00 71.88 85 ALA A CA 1
ATOM 693 C C . ALA A 1 85 ? 25.106 -2.016 -14.478 1.00 71.88 85 ALA A C 1
ATOM 695 O O . ALA A 1 85 ? 25.735 -2.025 -13.416 1.00 71.88 85 ALA A O 1
ATOM 696 N N . ILE A 1 86 ? 23.909 -1.440 -14.587 1.00 80.75 86 ILE A N 1
ATOM 697 C CA . ILE A 1 86 ? 23.232 -0.688 -13.518 1.00 80.75 86 ILE A CA 1
ATOM 698 C C . ILE A 1 86 ? 22.220 -1.584 -12.808 1.00 80.75 86 ILE A C 1
ATOM 700 O O . ILE A 1 86 ? 21.521 -2.367 -13.435 1.00 80.75 86 ILE A O 1
ATOM 704 N N . GLN A 1 87 ? 22.100 -1.476 -11.488 1.00 80.56 87 GLN A N 1
ATOM 705 C CA . GLN A 1 87 ? 21.061 -2.206 -10.760 1.00 80.56 87 GLN A CA 1
ATOM 706 C C . GLN A 1 87 ? 19.695 -1.507 -10.895 1.00 80.56 87 GLN A C 1
ATOM 708 O O . GLN A 1 87 ? 19.641 -0.286 -10.721 1.00 80.56 87 GLN A O 1
ATOM 713 N N . PRO A 1 88 ? 18.587 -2.245 -11.114 1.00 83.88 88 PRO A N 1
ATOM 714 C CA . PRO A 1 88 ? 17.235 -1.676 -11.148 1.00 83.88 88 PRO A CA 1
ATOM 715 C C . PRO A 1 88 ? 16.864 -0.844 -9.919 1.00 83.88 88 PRO A C 1
ATOM 717 O O . PRO A 1 88 ? 16.150 0.147 -10.038 1.00 83.88 88 PRO A O 1
ATOM 720 N N . SER A 1 89 ? 17.427 -1.172 -8.754 1.00 85.25 89 SER A N 1
ATOM 721 C CA . SER A 1 89 ? 17.249 -0.411 -7.513 1.00 85.25 89 SER A CA 1
ATOM 722 C C . SER A 1 89 ? 17.653 1.065 -7.632 1.00 85.25 89 SER A C 1
ATOM 724 O O . SER A 1 89 ? 17.096 1.911 -6.934 1.00 85.25 89 SER A O 1
ATOM 726 N N . MET A 1 90 ? 18.589 1.406 -8.527 1.00 87.06 90 MET A N 1
ATOM 727 C CA . MET A 1 90 ? 18.958 2.798 -8.793 1.00 87.06 90 MET A CA 1
ATOM 728 C C . MET A 1 90 ? 17.841 3.548 -9.522 1.00 87.06 90 MET A C 1
ATOM 730 O O . MET A 1 90 ? 17.565 4.696 -9.172 1.00 87.06 90 MET A O 1
ATOM 734 N N . LEU A 1 91 ? 17.186 2.903 -10.494 1.00 89.31 91 LEU A N 1
ATOM 735 C CA . LEU A 1 91 ? 16.000 3.460 -11.143 1.00 89.31 91 LEU A CA 1
ATOM 736 C C . LEU A 1 91 ? 14.890 3.638 -10.106 1.00 89.31 91 LEU A C 1
ATOM 738 O O . LEU A 1 91 ? 14.361 4.737 -9.980 1.00 89.31 91 LEU A O 1
ATOM 742 N N . ASP A 1 92 ? 14.615 2.612 -9.296 1.00 90.00 92 ASP A N 1
ATOM 743 C CA . ASP A 1 92 ? 13.598 2.692 -8.243 1.00 90.00 92 ASP A CA 1
ATOM 744 C C . ASP A 1 92 ? 13.894 3.815 -7.234 1.00 90.00 92 ASP A C 1
ATOM 746 O O . ASP A 1 92 ? 12.973 4.469 -6.751 1.00 90.00 92 ASP A O 1
ATOM 750 N N . SER A 1 93 ? 15.170 4.074 -6.921 1.00 89.31 93 SER A N 1
ATOM 751 C CA . SER A 1 93 ? 15.576 5.210 -6.084 1.00 89.31 93 SER A CA 1
ATOM 752 C C . SER A 1 93 ? 15.232 6.545 -6.728 1.00 89.31 93 SER A C 1
ATOM 754 O O . SER A 1 93 ? 14.620 7.375 -6.069 1.00 89.31 93 SER A O 1
ATOM 756 N N . VAL A 1 94 ? 15.590 6.751 -7.999 1.00 88.81 94 VAL A N 1
ATOM 757 C CA . VAL A 1 94 ? 15.294 8.010 -8.703 1.00 88.81 94 VAL A CA 1
ATOM 758 C C . VAL A 1 94 ? 13.788 8.210 -8.855 1.00 88.81 94 VAL A C 1
ATOM 760 O O . VAL A 1 94 ? 13.294 9.312 -8.643 1.00 88.81 94 VAL A O 1
ATOM 763 N N . VAL A 1 95 ? 13.046 7.144 -9.163 1.00 89.38 95 VAL A N 1
ATOM 764 C CA . VAL A 1 95 ? 11.582 7.182 -9.246 1.00 89.38 95 VAL A CA 1
ATOM 765 C C . VAL A 1 95 ? 10.973 7.531 -7.895 1.00 89.38 95 VAL A C 1
ATOM 767 O O . VAL A 1 95 ? 10.095 8.383 -7.835 1.00 89.38 95 VAL A O 1
ATOM 770 N N . ARG A 1 96 ? 11.450 6.925 -6.805 1.00 87.94 96 ARG A N 1
ATOM 771 C CA . ARG A 1 96 ? 10.981 7.240 -5.453 1.00 87.94 96 ARG A CA 1
ATOM 772 C C . ARG A 1 96 ? 11.272 8.686 -5.080 1.00 87.94 96 ARG A C 1
ATOM 774 O O . ARG A 1 96 ? 10.387 9.350 -4.559 1.00 87.94 96 ARG A O 1
ATOM 781 N N . ASP A 1 97 ? 12.479 9.171 -5.353 1.00 85.12 97 ASP A N 1
ATOM 782 C CA . ASP A 1 97 ? 12.850 10.558 -5.082 1.00 85.12 97 ASP A CA 1
ATOM 783 C C . ASP A 1 97 ? 11.950 11.504 -5.877 1.00 85.12 97 ASP A C 1
ATOM 785 O O . ASP A 1 97 ? 11.412 12.444 -5.305 1.00 85.12 97 ASP A O 1
ATOM 789 N N . TYR A 1 98 ? 11.691 11.211 -7.152 1.00 83.31 98 TYR A N 1
ATOM 790 C CA . TYR A 1 98 ? 10.785 11.996 -7.987 1.00 83.31 98 TYR A CA 1
ATOM 791 C C . TYR A 1 98 ? 9.343 11.978 -7.443 1.00 83.31 98 TYR A C 1
ATOM 793 O O . TYR A 1 98 ? 8.732 13.027 -7.246 1.00 83.31 98 TYR A O 1
ATOM 801 N N . LEU A 1 99 ? 8.799 10.805 -7.116 1.00 80.88 99 LEU A N 1
ATOM 802 C CA . LEU A 1 99 ? 7.451 10.689 -6.546 1.00 80.88 99 LEU A CA 1
ATOM 803 C C . LEU A 1 99 ? 7.344 11.323 -5.144 1.00 80.88 99 LEU A C 1
ATOM 805 O O . LEU A 1 99 ? 6.272 11.798 -4.784 1.00 80.88 99 LEU A O 1
ATOM 809 N N . ASN A 1 100 ? 8.450 11.394 -4.391 1.00 77.56 100 ASN A N 1
ATOM 810 C CA . ASN A 1 100 ? 8.547 12.095 -3.107 1.00 77.56 100 ASN A CA 1
ATOM 811 C C . ASN A 1 100 ? 8.667 13.630 -3.255 1.00 77.56 100 ASN A C 1
ATOM 813 O O . ASN A 1 100 ? 8.168 14.350 -2.393 1.00 77.56 100 ASN A O 1
ATOM 817 N N . THR A 1 101 ? 9.406 14.139 -4.256 1.00 65.75 101 THR A N 1
ATOM 818 C CA . THR A 1 101 ? 9.905 15.540 -4.284 1.00 65.75 101 THR A CA 1
ATOM 819 C C . THR A 1 101 ? 9.266 16.462 -5.323 1.00 65.75 101 THR A C 1
ATOM 821 O O . THR A 1 101 ? 9.318 17.678 -5.150 1.00 65.75 101 THR A O 1
ATOM 824 N N . THR A 1 102 ? 8.647 15.953 -6.387 1.00 52.78 102 THR A N 1
ATOM 825 C CA . THR A 1 102 ? 8.103 16.811 -7.462 1.00 52.78 102 THR A CA 1
ATOM 826 C C . THR A 1 102 ? 6.650 17.219 -7.145 1.00 52.78 102 THR A C 1
ATOM 828 O O . THR A 1 102 ? 5.827 16.353 -6.864 1.00 52.78 102 THR A O 1
ATOM 831 N N . ALA A 1 103 ? 6.207 18.487 -7.142 1.00 43.00 103 ALA A N 1
ATOM 832 C CA . ALA A 1 103 ? 6.754 19.748 -7.656 1.00 43.00 103 ALA A CA 1
ATOM 833 C C . ALA A 1 103 ? 6.222 20.975 -6.850 1.00 43.00 103 ALA A C 1
ATOM 835 O O . ALA A 1 103 ? 5.189 20.852 -6.173 1.00 43.00 103 ALA A O 1
ATOM 836 N N . PRO A 1 104 ? 6.873 22.155 -6.962 1.00 39.62 104 PRO A N 1
ATOM 837 C CA . PRO A 1 104 ? 6.357 23.458 -6.519 1.00 39.62 104 PRO A CA 1
ATOM 838 C C . PRO A 1 104 ? 4.949 23.763 -7.056 1.00 39.62 104 PRO A C 1
ATOM 840 O O . PRO A 1 104 ? 4.532 23.239 -8.089 1.00 39.62 104 PRO A O 1
ATOM 843 N N . GLU A 1 105 ? 4.228 24.641 -6.359 1.00 42.03 105 GLU A N 1
ATOM 844 C CA . GLU A 1 105 ? 2.819 25.003 -6.581 1.00 42.03 105 GLU A CA 1
ATOM 845 C C . GLU A 1 105 ? 2.456 25.327 -8.052 1.00 42.03 105 GLU A C 1
ATOM 847 O O . GLU A 1 105 ? 1.344 25.027 -8.487 1.00 42.03 105 GLU A O 1
ATOM 852 N N . GLN A 1 106 ? 3.392 25.842 -8.862 1.00 36.94 106 GLN A N 1
ATOM 853 C CA . GLN A 1 106 ? 3.157 26.177 -10.276 1.00 36.94 106 GLN A CA 1
ATOM 854 C C . GLN A 1 106 ? 2.754 24.993 -11.179 1.00 36.94 106 GLN A C 1
ATOM 856 O O . GLN A 1 106 ? 2.075 25.220 -12.182 1.00 36.94 106 GLN A O 1
ATOM 861 N N . ASP A 1 107 ? 3.106 23.747 -10.845 1.00 40.81 107 ASP A N 1
ATOM 862 C CA . ASP A 1 107 ? 2.784 22.575 -11.682 1.00 40.81 107 ASP A CA 1
ATOM 863 C C . ASP A 1 107 ? 1.400 21.958 -11.364 1.00 40.81 107 ASP A C 1
ATOM 865 O O . ASP A 1 107 ? 0.926 21.048 -12.047 1.00 40.81 107 ASP A O 1
ATOM 869 N N . LEU A 1 108 ? 0.687 22.491 -10.357 1.00 41.38 108 LEU A N 1
ATOM 870 C 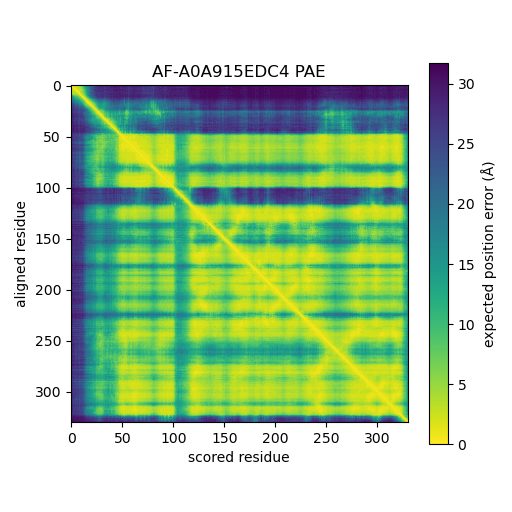CA . LEU A 1 108 ? -0.708 22.129 -10.044 1.00 41.38 108 LEU A CA 1
ATOM 871 C C . LEU A 1 108 ? -1.696 22.549 -11.145 1.00 41.38 108 LEU A C 1
ATOM 873 O O . LEU A 1 108 ? -2.808 22.026 -11.207 1.00 41.38 108 LEU A O 1
ATOM 877 N N . LEU A 1 109 ? -1.293 23.457 -12.038 1.00 39.69 109 LEU A N 1
ATOM 878 C CA . LEU A 1 109 ? -2.100 23.882 -13.183 1.00 39.69 109 LEU A CA 1
ATOM 879 C C . LEU A 1 109 ? -2.122 22.837 -14.313 1.00 39.69 109 LEU A C 1
ATOM 881 O O . LEU A 1 109 ? -3.073 22.816 -15.101 1.00 39.69 109 LEU A O 1
ATOM 885 N N . SER A 1 110 ? -1.147 21.918 -14.375 1.00 40.06 110 SER A N 1
ATOM 886 C CA . SER A 1 110 ? -1.181 20.790 -15.310 1.00 40.06 110 SER A CA 1
ATOM 887 C C . SER A 1 110 ? -1.906 19.597 -14.662 1.00 40.06 110 SER A C 1
ATOM 889 O O . SER A 1 110 ? -1.351 18.797 -13.914 1.00 40.06 110 SER A O 1
ATOM 891 N N . LYS A 1 111 ? -3.207 19.467 -14.953 1.00 42.53 111 LYS A N 1
ATOM 892 C CA . LYS A 1 111 ? -4.165 18.474 -14.400 1.00 42.53 111 LYS A CA 1
ATOM 893 C C . LYS A 1 111 ? -3.753 16.982 -14.484 1.00 42.53 111 LYS A C 1
ATOM 895 O O . LYS A 1 111 ? -4.532 16.123 -14.079 1.00 42.53 111 LYS A O 1
ATOM 900 N N . VAL A 1 112 ? -2.589 16.653 -15.049 1.00 39.94 112 VAL A N 1
ATOM 901 C CA . VAL A 1 112 ? -2.124 15.289 -15.370 1.00 39.94 112 VAL A CA 1
ATOM 902 C C . VAL A 1 112 ? -0.974 14.824 -14.458 1.00 39.94 112 VAL A C 1
ATOM 904 O O . VAL A 1 112 ? -0.819 13.622 -14.233 1.00 39.94 112 VAL A O 1
ATOM 907 N N . SER A 1 113 ? -0.193 15.746 -13.878 1.00 40.81 113 SER A N 1
ATOM 908 C CA . SER A 1 113 ? 0.912 15.404 -12.960 1.00 40.81 113 SER A CA 1
ATOM 909 C C . SER A 1 113 ? 0.509 15.482 -11.476 1.00 40.81 113 SER A C 1
ATOM 911 O O . SER A 1 113 ? 1.095 14.823 -10.619 1.00 40.81 113 SER A O 1
ATOM 913 N N . SER A 1 114 ? -0.576 16.203 -11.172 1.00 45.25 114 SER A N 1
ATOM 914 C CA . SER A 1 114 ? -0.982 16.613 -9.819 1.00 45.25 114 SER A CA 1
ATOM 915 C C . SER A 1 114 ? -1.442 15.481 -8.890 1.00 45.25 114 SER A C 1
ATOM 917 O O . SER A 1 114 ? -1.409 15.648 -7.673 1.00 45.25 114 SER A O 1
ATOM 919 N N . ARG A 1 115 ? -1.885 14.334 -9.426 1.00 50.22 115 ARG A N 1
ATOM 920 C CA . ARG A 1 115 ? -2.451 13.248 -8.602 1.00 50.22 115 ARG A CA 1
ATOM 921 C C . ARG A 1 115 ? -1.430 12.310 -7.988 1.00 50.22 115 ARG A C 1
ATOM 923 O O . ARG A 1 115 ? -1.741 11.731 -6.960 1.00 50.22 115 ARG A O 1
ATOM 930 N N . ALA A 1 116 ? -0.199 12.287 -8.508 1.00 47.41 116 ALA A N 1
ATOM 931 C CA . ALA A 1 116 ? 0.914 11.503 -7.958 1.00 47.41 116 ALA A CA 1
ATOM 932 C C . ALA A 1 116 ? 1.242 11.800 -6.481 1.00 47.41 116 ALA A C 1
ATOM 934 O O . ALA A 1 116 ? 2.015 11.067 -5.874 1.00 47.41 116 ALA A O 1
ATOM 935 N N . ARG A 1 117 ? 0.653 12.867 -5.923 1.00 57.94 117 ARG A N 1
ATOM 936 C CA . ARG A 1 117 ? 0.882 13.414 -4.585 1.00 57.94 117 ARG A CA 1
ATOM 937 C C . ARG A 1 117 ? -0.188 13.038 -3.562 1.00 57.94 117 ARG A C 1
ATOM 939 O O . ARG A 1 117 ? -0.095 13.509 -2.437 1.00 57.94 117 ARG A O 1
ATOM 946 N N . ILE A 1 118 ? -1.225 12.286 -3.935 1.00 65.00 118 ILE A N 1
ATOM 947 C CA . ILE A 1 118 ? -2.299 11.940 -2.999 1.00 65.00 118 ILE A CA 1
ATOM 948 C C . ILE A 1 118 ? -1.839 10.741 -2.171 1.00 65.00 118 ILE A C 1
ATOM 950 O O . ILE A 1 118 ? -1.830 9.605 -2.658 1.00 65.00 118 ILE A O 1
ATOM 954 N N . MET A 1 119 ? -1.440 11.004 -0.925 1.00 77.25 119 MET A N 1
ATOM 955 C CA . MET A 1 119 ? -1.355 9.952 0.081 1.00 77.25 119 MET A CA 1
ATOM 956 C C . MET A 1 119 ? -2.768 9.476 0.358 1.00 77.25 119 MET A C 1
ATOM 958 O O . MET A 1 119 ? -3.615 10.285 0.722 1.00 77.25 119 MET A O 1
ATOM 962 N N . THR A 1 120 ? -3.019 8.193 0.148 1.00 85.94 120 THR A N 1
ATOM 963 C CA . THR A 1 120 ? -4.312 7.555 0.382 1.00 85.94 120 THR A CA 1
ATOM 964 C C . THR A 1 120 ? -4.114 6.339 1.270 1.00 85.94 120 THR A C 1
ATOM 966 O O . THR A 1 120 ? -3.057 5.696 1.260 1.00 85.94 120 THR A O 1
ATOM 969 N N . MET A 1 121 ? -5.128 6.038 2.069 1.00 90.44 121 MET A N 1
ATOM 970 C CA . MET A 1 121 ? -5.129 4.826 2.865 1.00 90.44 121 MET A CA 1
ATOM 971 C C . MET A 1 121 ? -5.679 3.684 2.017 1.00 90.44 121 MET A C 1
ATOM 973 O O . MET A 1 121 ? -6.757 3.778 1.431 1.00 90.44 121 MET A O 1
ATOM 977 N N . ALA A 1 122 ? -4.901 2.613 1.937 1.00 94.38 122 ALA A N 1
ATOM 978 C CA . ALA A 1 122 ? -5.267 1.389 1.256 1.00 94.38 122 ALA A CA 1
ATOM 979 C C . ALA A 1 122 ? -4.759 0.219 2.087 1.00 94.38 122 ALA A C 1
ATOM 981 O O . ALA A 1 122 ? -3.626 0.256 2.559 1.00 94.38 122 ALA A O 1
ATOM 982 N N . VAL A 1 123 ? -5.602 -0.791 2.243 1.00 96.81 123 VAL A N 1
ATOM 983 C CA . VAL A 1 123 ? -5.340 -2.022 2.976 1.00 96.81 123 VAL A CA 1
ATOM 984 C C . VAL A 1 123 ? -5.341 -3.163 1.969 1.00 96.81 123 VAL A C 1
ATOM 986 O O . VAL A 1 123 ? -6.351 -3.433 1.319 1.00 96.81 123 VAL A O 1
ATOM 989 N N . LEU A 1 124 ? -4.197 -3.814 1.806 1.00 96.25 124 LEU A N 1
ATOM 990 C CA . LEU A 1 124 ? -3.981 -4.847 0.804 1.00 96.25 124 LEU A CA 1
ATOM 991 C C . LEU A 1 124 ? -4.562 -6.200 1.217 1.00 96.25 124 LEU A C 1
ATOM 993 O O . LEU A 1 124 ? -5.157 -6.889 0.389 1.00 96.25 124 LEU A O 1
ATOM 997 N N . GLU A 1 125 ? -4.398 -6.573 2.485 1.00 95.38 125 GLU A N 1
ATOM 998 C CA . GLU A 1 125 ? -4.920 -7.809 3.061 1.00 95.38 125 GLU A CA 1
ATOM 999 C C . GLU A 1 125 ? -5.831 -7.448 4.244 1.00 95.38 125 GLU A C 1
ATOM 1001 O O . GLU A 1 125 ? -5.373 -7.380 5.387 1.00 95.38 125 GLU A O 1
ATOM 1006 N N . PRO A 1 126 ? -7.126 -7.176 3.995 1.00 96.50 126 PRO A N 1
ATOM 1007 C CA . PRO A 1 126 ? -7.992 -6.578 4.997 1.00 96.50 126 PRO A CA 1
ATOM 1008 C C . PRO A 1 126 ? -8.294 -7.501 6.176 1.00 96.50 126 PRO A C 1
ATOM 1010 O O . PRO A 1 126 ? -8.609 -8.688 6.033 1.00 96.50 126 PRO A O 1
ATOM 1013 N N . LEU A 1 127 ? -8.248 -6.900 7.362 1.00 96.56 127 LEU A N 1
ATOM 1014 C CA . LEU A 1 127 ? -8.748 -7.446 8.611 1.00 96.56 127 LEU A CA 1
ATOM 1015 C C . LEU A 1 127 ? -9.803 -6.499 9.181 1.00 96.56 127 LEU A C 1
ATOM 1017 O O . LEU A 1 127 ? -9.536 -5.319 9.421 1.00 96.56 127 LEU A O 1
ATOM 1021 N N . LYS A 1 128 ? -11.015 -7.021 9.376 1.00 97.38 128 LYS A N 1
ATOM 1022 C CA . LYS A 1 128 ? -12.163 -6.238 9.836 1.00 97.38 128 LYS A CA 1
ATOM 1023 C C . LYS A 1 128 ? -12.046 -5.935 11.327 1.00 97.38 128 LYS A C 1
ATOM 1025 O O . LYS A 1 128 ? -11.826 -6.837 12.135 1.00 97.38 128 LYS A O 1
ATOM 1030 N N . VAL A 1 129 ? -12.271 -4.680 11.696 1.00 97.56 129 VAL A N 1
ATOM 1031 C CA . VAL A 1 129 ? -12.296 -4.219 13.085 1.00 97.56 129 VAL A CA 1
ATOM 1032 C C . VAL A 1 129 ? -13.609 -3.494 13.360 1.00 97.56 129 VAL A C 1
ATOM 1034 O O . VAL A 1 129 ? -13.979 -2.558 12.654 1.00 97.56 129 VAL A O 1
ATOM 1037 N N . HIS A 1 130 ? -14.309 -3.926 14.403 1.00 96.81 130 HIS A N 1
ATOM 1038 C CA . HIS A 1 130 ? -15.533 -3.309 14.894 1.00 96.81 130 HIS A CA 1
ATOM 1039 C C . HIS A 1 130 ? -15.253 -2.527 16.179 1.00 96.81 130 HIS A C 1
ATOM 1041 O O . HIS A 1 130 ? -14.773 -3.096 17.160 1.00 96.81 130 HIS A O 1
ATOM 1047 N N . ILE A 1 131 ? -15.556 -1.230 16.172 1.00 95.56 131 ILE A N 1
ATOM 1048 C CA . ILE A 1 131 ? -15.342 -0.327 17.303 1.00 95.56 131 ILE A CA 1
ATOM 1049 C C . ILE A 1 131 ? -16.598 -0.313 18.181 1.00 95.56 131 ILE A C 1
ATOM 1051 O O . ILE A 1 131 ? -17.626 0.257 17.818 1.00 95.56 131 ILE A O 1
ATOM 1055 N N . ASP A 1 132 ? -16.504 -0.922 19.358 1.00 94.25 132 ASP A N 1
ATOM 1056 C CA . ASP A 1 132 ? -17.631 -1.110 20.281 1.00 94.25 132 ASP A CA 1
ATOM 1057 C C . ASP A 1 132 ? -18.128 0.223 20.870 1.00 94.25 132 ASP A C 1
ATOM 1059 O O . ASP A 1 132 ? -19.323 0.491 20.943 1.00 94.25 132 ASP A O 1
ATOM 1063 N N . ASN A 1 133 ? -17.206 1.125 21.221 1.00 92.62 133 ASN A N 1
ATOM 1064 C CA . ASN A 1 133 ? -17.513 2.407 21.860 1.00 92.62 133 ASN A CA 1
ATOM 1065 C C . ASN A 1 133 ? -17.640 3.592 20.874 1.00 92.62 133 ASN A C 1
ATOM 1067 O O . ASN A 1 133 ? -17.495 4.747 21.278 1.00 92.62 133 ASN A O 1
ATOM 1071 N N . TYR A 1 134 ? -17.922 3.332 19.589 1.00 88.00 134 TYR A N 1
ATOM 1072 C CA . TYR A 1 134 ? -18.005 4.370 18.548 1.00 88.00 134 TYR A CA 1
ATOM 1073 C C . TYR A 1 134 ? -19.055 5.447 18.865 1.00 88.00 134 TYR A C 1
ATOM 1075 O O . TYR A 1 134 ? -18.735 6.634 18.933 1.00 88.00 134 TYR A O 1
ATOM 1083 N N . LEU A 1 135 ? -20.299 5.031 19.134 1.00 85.44 135 LEU A N 1
ATOM 1084 C CA . LEU A 1 135 ? -21.428 5.944 19.364 1.00 85.44 135 LEU A CA 1
ATOM 1085 C C . LEU A 1 135 ? -21.231 6.827 20.602 1.00 85.44 135 LEU A C 1
ATOM 1087 O O . LEU A 1 135 ? -21.623 7.990 20.607 1.00 85.44 135 LEU A O 1
ATOM 1091 N N . SER A 1 136 ? -20.586 6.297 21.644 1.00 83.06 136 SER A N 1
ATOM 1092 C CA . SER A 1 136 ? -20.329 7.042 22.881 1.00 83.06 136 SER A CA 1
ATOM 1093 C C . SER A 1 136 ? -19.305 8.168 22.729 1.00 83.06 136 SER A C 1
ATOM 1095 O O . SER A 1 136 ? -19.262 9.060 23.571 1.00 83.06 136 SER A O 1
ATOM 1097 N N . LEU A 1 137 ? -18.474 8.145 21.682 1.00 78.62 137 LEU A N 1
ATOM 1098 C CA . LEU A 1 137 ? -17.401 9.125 21.494 1.00 78.62 137 LEU A CA 1
ATOM 1099 C C . LEU A 1 137 ? -17.825 10.356 20.684 1.00 78.62 137 LEU A C 1
ATOM 1101 O O . LEU A 1 137 ? -17.067 11.330 20.651 1.00 78.62 137 LEU A O 1
ATOM 1105 N N . GLY A 1 138 ? -18.998 10.314 20.036 1.00 77.38 138 GLY A N 1
ATOM 1106 C CA . GLY A 1 138 ? -19.502 11.408 19.198 1.00 77.38 138 GLY A CA 1
ATOM 1107 C C . GLY A 1 138 ? -18.504 11.829 18.116 1.00 77.38 138 GLY A C 1
ATOM 1108 O O . GLY A 1 138 ? -18.279 13.022 17.915 1.00 77.38 138 GLY A O 1
ATOM 1109 N N . LEU A 1 139 ? -17.823 10.857 17.501 1.00 79.31 139 LEU A N 1
ATOM 1110 C CA . LEU A 1 139 ? -16.828 11.116 16.462 1.00 79.31 139 LEU A CA 1
ATOM 1111 C C . LEU A 1 139 ? -17.510 11.593 15.176 1.00 79.31 139 LEU A C 1
ATOM 1113 O O . LEU A 1 139 ? -18.649 11.236 14.897 1.00 79.31 139 LEU A O 1
ATOM 1117 N N . SER A 1 140 ? -16.794 12.408 14.401 1.00 78.69 140 SER A N 1
ATOM 1118 C CA . SER A 1 140 ? -17.222 12.778 13.052 1.00 78.69 140 SER A CA 1
ATOM 1119 C C . SER A 1 140 ? -17.107 11.569 12.125 1.00 78.69 140 SER A C 1
ATOM 1121 O O . SER A 1 140 ? -16.082 10.885 12.141 1.00 78.69 140 SER A O 1
ATOM 1123 N N . ASP A 1 141 ? -18.106 11.373 11.266 1.00 80.75 141 ASP A N 1
ATOM 1124 C CA . ASP A 1 141 ? -18.121 10.314 10.244 1.00 80.75 141 ASP A CA 1
ATOM 1125 C C . ASP A 1 141 ? -17.146 10.595 9.080 1.00 80.75 141 ASP A C 1
ATOM 1127 O O . ASP A 1 141 ? -16.979 9.796 8.162 1.00 80.75 141 ASP A O 1
ATOM 1131 N N . SER A 1 142 ? -16.483 11.755 9.080 1.00 82.25 142 SER A N 1
ATOM 1132 C CA . SER A 1 142 ? -15.431 12.067 8.111 1.00 82.25 142 SER A CA 1
ATOM 1133 C C . SER A 1 142 ? -14.327 12.934 8.702 1.00 82.25 142 SER A C 1
ATOM 1135 O O . SER A 1 142 ? -14.545 13.690 9.657 1.00 82.25 142 SER A O 1
ATOM 1137 N N . LEU A 1 143 ? -13.137 12.829 8.112 1.00 83.12 143 LEU A N 1
ATOM 1138 C CA . LEU A 1 143 ? -11.941 13.543 8.534 1.00 83.12 143 LEU A CA 1
ATOM 1139 C C . LEU A 1 143 ? -11.248 14.206 7.347 1.00 83.12 143 LEU A C 1
ATOM 1141 O O . LEU A 1 143 ? -11.110 13.602 6.285 1.00 83.12 143 LEU A O 1
ATOM 1145 N N . GLU A 1 144 ? -10.784 15.439 7.529 1.00 82.94 144 GLU A N 1
ATOM 1146 C CA . GLU A 1 144 ? -9.999 16.136 6.511 1.00 82.94 144 GLU A CA 1
ATOM 1147 C C . GLU A 1 144 ? -8.518 15.798 6.666 1.00 82.94 144 GLU A C 1
ATOM 1149 O O . GLU A 1 144 ? -7.908 16.046 7.705 1.00 82.94 144 GLU A O 1
ATOM 1154 N N . THR A 1 145 ? -7.937 15.223 5.617 1.00 77.06 145 THR A N 1
ATOM 1155 C CA . THR A 1 145 ? -6.529 14.825 5.575 1.00 77.06 145 THR A CA 1
ATOM 1156 C C . THR A 1 145 ? -5.822 15.596 4.463 1.00 77.06 145 THR A C 1
ATOM 1158 O O . THR A 1 145 ? -6.351 15.685 3.352 1.00 77.06 145 THR A O 1
ATOM 1161 N N . PRO A 1 146 ? -4.639 16.184 4.715 1.00 74.56 146 PRO A N 1
ATOM 1162 C CA . PRO A 1 146 ? -3.875 16.844 3.665 1.00 74.56 146 PRO A CA 1
ATOM 1163 C C . PRO A 1 146 ? -3.412 15.814 2.637 1.00 74.56 146 PRO A C 1
ATOM 1165 O O . PRO A 1 146 ? -2.957 14.731 3.000 1.00 74.56 146 PRO A O 1
ATOM 1168 N N . HIS A 1 147 ? -3.456 16.164 1.351 1.00 71.19 147 HIS A N 1
ATOM 1169 C CA . HIS A 1 147 ? -2.961 15.265 0.304 1.00 71.19 147 HIS A CA 1
ATOM 1170 C C . HIS A 1 147 ? -1.482 14.909 0.494 1.00 71.19 147 HIS A C 1
ATOM 1172 O O . HIS A 1 147 ? -1.085 13.790 0.184 1.00 71.19 147 HIS A O 1
ATOM 1178 N N . PHE A 1 148 ? -0.681 15.844 1.021 1.00 70.19 148 PHE A N 1
ATOM 1179 C CA . PHE A 1 148 ? 0.747 15.642 1.240 1.00 70.19 148 PHE A CA 1
ATOM 1180 C C . PHE A 1 148 ? 1.218 16.306 2.550 1.00 70.19 148 PHE A C 1
ATOM 1182 O O . PHE A 1 148 ? 1.596 17.478 2.538 1.00 70.19 148 PHE A O 1
ATOM 1189 N N . PRO A 1 149 ? 1.230 15.569 3.677 1.00 65.19 149 PRO A N 1
ATOM 1190 C CA . PRO A 1 149 ? 1.630 16.072 4.993 1.00 65.19 149 PRO A CA 1
ATOM 1191 C C . PRO A 1 149 ? 3.078 16.575 5.061 1.00 65.19 149 PRO A C 1
ATOM 1193 O O . PRO A 1 149 ? 3.399 17.409 5.901 1.00 65.19 149 PRO A O 1
ATOM 1196 N N . ALA A 1 150 ? 3.968 16.056 4.208 1.00 64.25 150 ALA A N 1
ATOM 1197 C CA . ALA A 1 150 ? 5.386 16.410 4.224 1.00 64.25 150 ALA A CA 1
ATOM 1198 C C . ALA A 1 150 ? 5.696 17.757 3.544 1.00 64.25 150 ALA A C 1
ATOM 1200 O O . ALA A 1 150 ? 6.803 18.263 3.712 1.00 64.25 150 ALA A O 1
ATOM 1201 N N . ASN A 1 151 ? 4.746 18.348 2.804 1.00 65.31 151 ASN A N 1
ATOM 1202 C CA . ASN A 1 151 ? 4.882 19.709 2.286 1.00 65.31 151 ASN A CA 1
ATOM 1203 C C . ASN A 1 151 ? 3.976 20.665 3.077 1.00 65.31 151 ASN A C 1
ATOM 1205 O O . ASN A 1 151 ? 2.756 20.617 2.898 1.00 65.31 151 ASN A O 1
ATOM 1209 N N . PRO A 1 152 ? 4.556 21.577 3.875 1.00 61.06 152 PRO A N 1
ATOM 1210 C CA . PRO A 1 152 ? 3.809 22.593 4.613 1.00 61.06 152 PRO A CA 1
ATOM 1211 C C . PRO A 1 152 ? 2.962 23.521 3.727 1.00 61.06 152 PRO A C 1
ATOM 1213 O O . PRO A 1 152 ? 1.996 24.110 4.201 1.00 61.06 152 PRO A O 1
ATOM 1216 N N . GLU A 1 153 ? 3.306 23.657 2.444 1.00 62.81 153 GLU A N 1
ATOM 1217 C CA . GLU A 1 153 ? 2.607 24.516 1.481 1.00 62.81 153 GLU A CA 1
ATOM 1218 C C . GLU A 1 153 ? 1.395 23.821 0.832 1.00 62.81 153 GLU A C 1
ATOM 1220 O O . GLU A 1 153 ? 0.593 24.466 0.156 1.00 62.81 153 GLU A O 1
ATOM 1225 N N . CYS A 1 154 ? 1.224 22.506 1.026 1.00 63.19 154 CYS A N 1
ATOM 1226 C CA . CYS A 1 154 ? 0.095 21.767 0.466 1.00 63.19 154 CYS A CA 1
ATOM 1227 C C . CYS A 1 154 ? -1.193 22.072 1.245 1.00 63.19 154 CYS A C 1
ATOM 1229 O O . CYS A 1 154 ? -1.479 21.455 2.268 1.00 63.19 154 CYS A O 1
ATOM 1231 N N . LYS A 1 155 ? -1.991 23.015 0.736 1.00 64.50 155 LYS A N 1
ATOM 1232 C CA . LYS A 1 155 ? -3.278 23.411 1.339 1.00 64.50 155 LYS A CA 1
ATOM 1233 C C . LYS A 1 155 ? -4.448 22.504 0.962 1.00 64.50 155 LYS A C 1
ATOM 1235 O O . LYS A 1 155 ? -5.510 22.604 1.566 1.00 64.50 155 LYS A O 1
ATOM 1240 N N . ASN A 1 156 ? -4.275 21.647 -0.043 1.00 71.00 156 ASN A N 1
ATOM 1241 C CA . ASN A 1 156 ? -5.351 20.786 -0.510 1.00 71.00 156 ASN A CA 1
ATOM 1242 C C . ASN A 1 156 ? -5.549 19.628 0.476 1.00 71.00 156 ASN A C 1
ATOM 1244 O O . ASN A 1 156 ? -4.625 18.848 0.738 1.00 71.00 156 ASN A O 1
ATOM 1248 N N . THR A 1 157 ? -6.773 19.495 0.970 1.00 74.25 157 THR A N 1
ATOM 1249 C CA . THR A 1 157 ? -7.228 18.374 1.788 1.00 74.25 157 THR A CA 1
ATOM 1250 C C . THR A 1 157 ? -8.252 17.554 1.019 1.00 74.25 157 THR A C 1
ATOM 1252 O O . THR A 1 157 ? -8.901 18.036 0.089 1.00 74.25 157 THR A O 1
ATOM 1255 N N . TYR A 1 158 ? -8.400 16.300 1.418 1.00 78.31 158 TYR A N 1
ATOM 1256 C CA . TYR A 1 158 ? -9.506 15.455 1.002 1.00 78.31 158 TYR A CA 1
ATOM 1257 C C . TYR A 1 158 ? -10.170 14.844 2.227 1.00 78.31 158 TYR A C 1
ATOM 1259 O O . TYR A 1 158 ? -9.589 14.800 3.316 1.00 78.31 158 TYR A O 1
ATOM 1267 N N . ARG A 1 159 ? -11.419 14.417 2.051 1.00 83.06 159 ARG A N 1
ATOM 1268 C CA . ARG A 1 159 ? -12.201 13.797 3.113 1.00 83.06 159 ARG A CA 1
ATOM 1269 C C . ARG A 1 159 ? -12.053 12.289 3.056 1.00 83.06 159 ARG A C 1
ATOM 1271 O O . ARG A 1 159 ? -12.225 11.701 1.994 1.00 83.06 159 ARG A O 1
ATOM 1278 N N . ILE A 1 160 ? -11.765 11.717 4.214 1.00 86.06 160 ILE A N 1
ATOM 1279 C CA . ILE A 1 160 ? -11.685 10.282 4.464 1.00 86.06 160 ILE A CA 1
ATOM 1280 C C . ILE A 1 160 ? -12.878 9.925 5.336 1.00 86.06 160 ILE A C 1
ATOM 1282 O O . ILE A 1 160 ? -13.127 10.606 6.335 1.00 86.06 160 ILE A O 1
ATOM 1286 N N . ALA A 1 161 ? -13.616 8.887 4.960 1.00 90.44 161 ALA A N 1
ATOM 1287 C CA . ALA A 1 161 ? -14.707 8.386 5.784 1.00 90.44 161 ALA A CA 1
ATOM 1288 C C . ALA A 1 161 ? -14.154 7.748 7.067 1.00 90.44 161 ALA A C 1
ATOM 1290 O O . ALA A 1 161 ? -13.084 7.138 7.074 1.00 90.44 161 ALA A O 1
ATOM 1291 N N . PHE A 1 162 ? -14.894 7.869 8.161 1.00 91.19 162 PHE A N 1
ATOM 1292 C CA . PHE A 1 162 ? -14.664 7.114 9.383 1.00 91.19 162 PHE A CA 1
ATOM 1293 C C . PHE A 1 162 ? -15.990 6.557 9.874 1.00 91.19 162 PHE A C 1
ATOM 1295 O O . PHE A 1 162 ? -17.042 7.148 9.662 1.00 91.19 162 PHE A O 1
ATOM 1302 N N . GLY A 1 163 ? -15.947 5.406 10.529 1.00 90.81 163 GLY A N 1
ATOM 1303 C CA . GLY A 1 163 ? -17.161 4.765 10.994 1.00 90.81 163 GLY A CA 1
ATOM 1304 C C . GLY A 1 163 ? -16.884 3.708 12.041 1.00 90.81 163 GLY A C 1
ATOM 1305 O O . GLY A 1 163 ? -15.739 3.408 12.383 1.00 90.81 163 GLY A O 1
ATOM 1306 N N . GLN A 1 164 ? -17.964 3.098 12.521 1.00 93.44 164 GLN A N 1
ATOM 1307 C CA . GLN A 1 164 ? -17.902 2.039 13.525 1.00 93.44 164 GLN A CA 1
ATOM 1308 C C . GLN A 1 164 ? -17.103 0.816 13.052 1.00 93.44 164 GLN A C 1
ATOM 1310 O O . GLN A 1 164 ? -16.511 0.104 13.862 1.00 93.44 164 GLN A O 1
ATOM 1315 N N . THR A 1 165 ? -17.102 0.548 11.746 1.00 95.19 165 THR A N 1
ATOM 1316 C CA . THR A 1 165 ? -16.330 -0.543 11.151 1.00 95.19 165 THR A CA 1
ATOM 1317 C C . THR A 1 165 ? -15.187 0.032 10.334 1.00 95.19 165 THR A C 1
ATOM 1319 O O . THR A 1 165 ? -15.417 0.801 9.402 1.00 95.19 165 THR A O 1
ATOM 1322 N N . ILE A 1 166 ? -13.972 -0.398 10.658 1.00 96.44 166 ILE A N 1
ATOM 1323 C CA . ILE A 1 166 ? -12.758 -0.071 9.913 1.00 96.44 166 ILE A CA 1
ATOM 1324 C C . ILE A 1 166 ? -12.056 -1.353 9.473 1.00 96.44 166 ILE A C 1
ATOM 1326 O O . ILE A 1 166 ? -12.300 -2.436 10.007 1.00 96.44 166 ILE A O 1
ATOM 1330 N N . TYR A 1 167 ? -11.148 -1.222 8.520 1.00 97.69 167 TYR A N 1
ATOM 1331 C CA . TYR A 1 167 ? -10.261 -2.287 8.084 1.00 97.69 167 TYR A CA 1
ATOM 1332 C C . TYR A 1 167 ? -8.817 -1.852 8.288 1.00 97.69 167 TYR A C 1
ATOM 1334 O O . TYR A 1 167 ? -8.462 -0.700 8.029 1.00 97.69 167 TYR A O 1
ATOM 1342 N N . ILE A 1 168 ? -7.997 -2.783 8.756 1.00 97.25 168 ILE A N 1
ATOM 1343 C CA . ILE A 1 168 ? -6.553 -2.619 8.933 1.00 97.25 168 ILE A CA 1
ATOM 1344 C C . ILE A 1 168 ? -5.830 -3.733 8.182 1.00 97.25 168 ILE A C 1
ATOM 1346 O O . ILE A 1 168 ? -6.452 -4.731 7.815 1.00 97.25 168 ILE A O 1
ATOM 1350 N N . GLU A 1 169 ? -4.522 -3.594 7.985 1.00 96.38 169 GLU A N 1
ATOM 1351 C CA . GLU A 1 169 ? -3.730 -4.690 7.431 1.00 96.38 169 GLU A CA 1
ATOM 1352 C C . GLU A 1 169 ? -3.709 -5.885 8.374 1.00 96.38 169 GLU A C 1
ATOM 1354 O O . GLU A 1 169 ? -3.464 -5.759 9.578 1.00 96.38 169 GLU A O 1
ATOM 1359 N N . ARG A 1 170 ? -3.897 -7.073 7.805 1.00 94.69 170 ARG A N 1
ATOM 1360 C CA . ARG A 1 170 ? -3.811 -8.339 8.533 1.00 94.69 170 ARG A CA 1
ATOM 1361 C C . ARG A 1 170 ? -2.461 -8.516 9.222 1.00 94.69 170 ARG A C 1
ATOM 1363 O O . ARG A 1 170 ? -2.408 -9.055 10.322 1.00 94.69 170 ARG A O 1
ATOM 1370 N N . GLU A 1 171 ? -1.381 -8.025 8.616 1.00 93.06 171 GLU A N 1
ATOM 1371 C CA . GLU A 1 171 ? -0.036 -8.075 9.199 1.00 93.06 171 GLU A CA 1
ATOM 1372 C C . GLU A 1 171 ? 0.186 -7.113 10.377 1.00 93.06 171 GLU A C 1
ATOM 1374 O O . GLU A 1 171 ? 1.133 -7.310 11.144 1.00 93.06 171 GLU A O 1
ATOM 1379 N N . ASP A 1 172 ? -0.668 -6.094 10.539 1.00 94.75 172 ASP A N 1
ATOM 1380 C CA . ASP A 1 172 ? -0.578 -5.113 11.624 1.00 94.75 172 ASP A CA 1
ATOM 1381 C C . ASP A 1 172 ? -1.224 -5.613 12.931 1.00 94.75 172 ASP A C 1
ATOM 1383 O O . ASP A 1 172 ? -1.036 -4.986 13.981 1.00 94.75 172 ASP A O 1
ATOM 1387 N N . PHE A 1 173 ? -1.883 -6.780 12.918 1.00 94.88 173 PHE A N 1
ATOM 1388 C CA . PHE A 1 173 ? -2.359 -7.472 14.115 1.00 94.88 173 PHE A CA 1
ATOM 1389 C C . PHE A 1 173 ? -1.645 -8.807 14.348 1.00 94.88 173 PHE A C 1
ATOM 1391 O O . PHE A 1 173 ? -1.617 -9.683 13.486 1.00 94.88 173 PHE A O 1
ATOM 1398 N N . ARG A 1 174 ? -1.122 -8.995 15.564 1.00 92.25 174 ARG A N 1
ATOM 1399 C CA . ARG A 1 174 ? -0.606 -10.287 16.037 1.00 92.25 174 ARG A CA 1
ATOM 1400 C C . ARG A 1 174 ? -1.056 -10.522 17.478 1.00 92.25 174 ARG A C 1
ATOM 1402 O O . ARG A 1 174 ? -0.729 -9.688 18.321 1.00 92.25 174 ARG A O 1
ATOM 1409 N N . PRO A 1 175 ? -1.763 -11.626 17.793 1.00 88.75 175 PRO A N 1
ATOM 1410 C CA . PRO A 1 175 ? -2.178 -11.920 19.167 1.00 88.75 175 PRO A CA 1
ATOM 1411 C C . PRO A 1 175 ? -0.989 -11.935 20.136 1.00 88.75 175 PRO A C 1
ATOM 1413 O O . PRO A 1 175 ? -1.004 -11.223 21.142 1.00 88.75 175 PRO A O 1
ATOM 1416 N N . ASP A 1 176 ? 0.068 -12.654 19.749 1.00 87.50 176 ASP A N 1
ATOM 1417 C CA . ASP A 1 176 ? 1.330 -12.762 20.475 1.00 87.50 176 ASP A CA 1
ATOM 1418 C C . ASP A 1 176 ? 2.419 -11.982 19.727 1.00 87.50 176 ASP A C 1
ATOM 1420 O O . ASP A 1 176 ? 2.885 -12.371 18.655 1.00 87.50 176 ASP A O 1
ATOM 1424 N N . GLY A 1 177 ? 2.791 -10.819 20.265 1.00 80.56 177 GLY A N 1
ATOM 1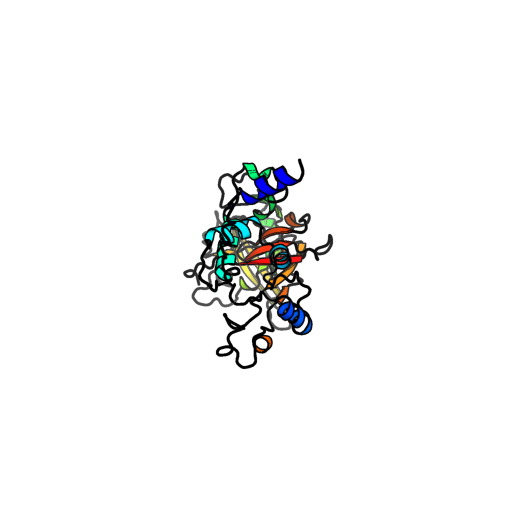425 C CA . GLY A 1 177 ? 3.832 -9.971 19.690 1.00 80.56 177 GLY A CA 1
ATOM 1426 C C . GLY A 1 177 ? 5.232 -10.417 20.108 1.00 80.56 177 GLY A C 1
ATOM 1427 O O . GLY A 1 177 ? 5.520 -10.553 21.295 1.00 80.56 177 GLY A O 1
ATOM 1428 N N . GLU A 1 178 ? 6.131 -10.575 19.142 1.00 87.19 178 GLU A N 1
ATOM 1429 C CA . GLU A 1 178 ? 7.553 -10.813 19.402 1.00 87.19 178 GLU A CA 1
ATOM 1430 C C . GLU A 1 178 ? 8.263 -9.548 19.921 1.00 87.19 178 GLU A C 1
ATOM 1432 O O . GLU A 1 178 ? 7.786 -8.416 19.764 1.00 87.19 178 GLU A O 1
ATOM 1437 N N . LYS A 1 179 ? 9.453 -9.719 20.515 1.00 81.38 179 LYS A N 1
ATOM 1438 C CA . LYS A 1 179 ? 10.308 -8.587 20.906 1.00 81.38 179 LYS A CA 1
ATOM 1439 C C . LYS A 1 179 ? 10.642 -7.751 19.665 1.00 81.38 179 LYS A C 1
ATOM 1441 O O . LYS A 1 179 ? 11.290 -8.241 18.753 1.00 81.38 179 LYS A O 1
ATOM 1446 N N . GLY A 1 180 ? 10.212 -6.490 19.656 1.00 83.25 180 GLY A N 1
ATOM 1447 C CA . GLY A 1 180 ? 10.396 -5.565 18.528 1.00 83.25 180 GLY A CA 1
ATOM 1448 C C . GLY A 1 180 ? 9.096 -5.220 17.801 1.00 83.25 180 GLY A C 1
ATOM 1449 O O . GLY A 1 180 ? 8.995 -4.144 17.218 1.00 83.25 180 GLY A O 1
ATOM 1450 N N . TYR A 1 181 ? 8.045 -6.036 17.931 1.00 88.88 181 TYR A N 1
ATOM 1451 C CA . TYR A 1 181 ? 6.757 -5.763 17.300 1.00 88.88 181 TYR A CA 1
ATOM 1452 C C . TYR A 1 181 ? 6.034 -4.574 17.960 1.00 88.88 181 TYR A C 1
ATOM 1454 O O . TYR A 1 181 ? 5.696 -4.599 19.145 1.00 88.88 181 TYR A O 1
ATOM 1462 N N . ARG A 1 182 ? 5.786 -3.505 17.190 1.00 90.62 182 ARG A N 1
ATOM 1463 C CA . ARG A 1 182 ? 5.221 -2.231 17.697 1.00 90.62 182 ARG A CA 1
ATOM 1464 C C . ARG A 1 182 ? 3.757 -1.981 17.328 1.00 90.62 182 ARG A C 1
ATOM 1466 O O . ARG A 1 182 ? 3.220 -0.952 17.728 1.00 90.62 182 ARG A O 1
ATOM 1473 N N . ARG A 1 183 ? 3.145 -2.864 16.534 1.00 93.75 183 ARG A N 1
ATOM 1474 C CA . ARG A 1 183 ? 1.762 -2.710 16.044 1.00 93.75 183 ARG A CA 1
ATOM 1475 C C . ARG A 1 183 ? 0.772 -3.379 17.013 1.00 93.75 183 ARG A C 1
ATOM 1477 O O . ARG A 1 183 ? 1.133 -3.618 18.167 1.00 93.75 183 ARG A O 1
ATOM 1484 N N . LEU A 1 184 ? -0.459 -3.639 16.580 1.00 94.81 184 LEU A N 1
ATOM 1485 C CA . LEU A 1 184 ? -1.556 -4.073 17.448 1.00 94.81 184 LEU A CA 1
ATOM 1486 C C . LEU A 1 184 ? -1.350 -5.507 17.956 1.00 94.81 184 LEU A C 1
ATOM 1488 O O . LEU A 1 184 ? -1.117 -6.425 17.167 1.00 94.81 184 LEU A O 1
ATOM 1492 N N . THR A 1 185 ? -1.480 -5.700 19.268 1.00 94.00 185 THR A N 1
ATOM 1493 C CA . THR A 1 185 ? -1.569 -7.025 19.903 1.00 94.00 185 THR A CA 1
ATOM 1494 C C . THR A 1 185 ? -2.673 -7.024 20.955 1.00 94.00 185 THR A C 1
ATOM 1496 O O . THR A 1 185 ? -3.262 -5.981 21.238 1.00 94.00 185 THR A O 1
ATOM 1499 N N . ASN A 1 186 ? -2.933 -8.171 21.585 1.00 92.94 186 ASN A N 1
ATOM 1500 C CA . ASN A 1 186 ? -3.941 -8.272 22.648 1.00 92.94 186 ASN A CA 1
ATOM 1501 C C . ASN A 1 186 ? -3.654 -7.345 23.836 1.00 92.94 186 ASN A C 1
ATOM 1503 O O . ASN A 1 186 ? -4.573 -6.833 24.460 1.00 92.94 186 ASN A O 1
ATOM 1507 N N . ASN A 1 187 ? -2.371 -7.107 24.117 1.00 90.69 187 ASN A N 1
ATOM 1508 C CA . ASN A 1 187 ? -1.917 -6.313 25.260 1.00 90.69 187 ASN A CA 1
ATOM 1509 C C . ASN A 1 187 ? -1.236 -5.003 24.834 1.00 90.69 187 ASN A C 1
ATOM 1511 O O . ASN A 1 187 ? -0.717 -4.273 25.678 1.00 90.69 187 ASN A O 1
ATOM 1515 N N . GLN A 1 188 ? -1.173 -4.719 23.529 1.00 92.62 188 GLN A N 1
ATOM 1516 C CA . GLN A 1 188 ? -0.475 -3.560 22.987 1.00 92.62 188 GLN A CA 1
ATOM 1517 C C . GLN A 1 188 ? -1.393 -2.747 22.068 1.00 92.62 188 GLN A C 1
ATOM 1519 O O . GLN A 1 188 ? -1.731 -3.218 20.980 1.00 92.62 188 GLN A O 1
ATOM 1524 N N . PRO A 1 189 ? -1.736 -1.509 22.457 1.00 94.31 189 PRO A N 1
ATOM 1525 C CA . PRO A 1 189 ? -2.506 -0.604 21.619 1.00 94.31 189 PRO A CA 1
ATOM 1526 C C . PRO A 1 189 ? -1.699 -0.072 20.438 1.00 94.31 189 PRO A C 1
ATOM 1528 O O . PRO A 1 189 ? -0.466 0.017 20.481 1.00 94.31 189 PRO A O 1
ATOM 1531 N N . VAL A 1 190 ? -2.418 0.387 19.417 1.00 95.69 190 VAL A N 1
ATOM 1532 C CA . VAL A 1 190 ? -1.843 1.053 18.244 1.00 95.69 190 VAL A CA 1
ATOM 1533 C C . VAL A 1 190 ? -2.557 2.370 17.969 1.00 95.69 190 VAL A C 1
ATOM 1535 O O . VAL A 1 190 ? -3.749 2.507 18.223 1.00 95.69 190 VAL A O 1
ATOM 1538 N N . GLY A 1 191 ? -1.834 3.358 17.453 1.00 95.06 191 GLY A N 1
ATOM 1539 C CA . GLY A 1 191 ? -2.436 4.607 17.011 1.00 95.06 191 GLY A CA 1
ATOM 1540 C C . GLY A 1 191 ? -3.023 4.466 15.609 1.00 95.06 191 GLY A C 1
ATOM 1541 O O . GLY A 1 191 ? -2.421 3.844 14.733 1.00 95.06 191 GLY A O 1
ATOM 1542 N N . LEU A 1 192 ? -4.169 5.088 15.371 1.00 93.44 192 LEU A N 1
ATOM 1543 C CA . LEU A 1 192 ? -4.737 5.238 14.038 1.00 93.44 192 LEU A CA 1
ATOM 1544 C C . LEU A 1 192 ? -4.213 6.536 13.415 1.00 93.44 192 LEU A C 1
ATOM 1546 O O . LEU A 1 192 ? -4.293 7.609 14.024 1.00 93.44 192 LEU A O 1
ATOM 1550 N N . LYS A 1 193 ? -3.630 6.451 12.213 1.00 90.25 193 LYS A N 1
ATOM 1551 C CA . LYS A 1 193 ? -3.108 7.633 11.512 1.00 90.25 193 LYS A CA 1
ATOM 1552 C C . LYS A 1 193 ? -4.211 8.661 11.239 1.00 90.25 193 LYS A C 1
ATOM 1554 O O . LYS A 1 193 ? -5.361 8.299 11.014 1.00 90.25 193 LYS A O 1
ATOM 1559 N N . HIS A 1 194 ? -3.825 9.938 11.267 1.00 85.75 194 HIS A N 1
ATOM 1560 C CA . HIS A 1 194 ? -4.632 11.134 10.963 1.00 85.75 194 HIS A CA 1
ATOM 1561 C C . HIS A 1 194 ? -5.828 11.434 11.880 1.00 85.75 194 HIS A C 1
ATOM 1563 O O . HIS A 1 194 ? -6.214 12.591 11.969 1.00 85.75 194 HIS A O 1
ATOM 1569 N N . ILE A 1 195 ? -6.353 10.460 12.625 1.00 86.62 195 ILE A N 1
ATOM 1570 C CA . ILE A 1 195 ? -7.555 10.643 13.456 1.00 86.62 195 ILE A CA 1
ATOM 1571 C C . ILE A 1 195 ? -7.268 10.895 14.943 1.00 86.62 195 ILE A C 1
ATOM 1573 O O . ILE A 1 195 ? -8.151 11.316 15.684 1.00 86.62 195 ILE A O 1
ATOM 1577 N N . GLY A 1 196 ? -6.034 10.655 15.401 1.00 87.56 196 GLY A N 1
ATOM 1578 C CA . GLY A 1 196 ? -5.662 10.896 16.800 1.00 87.56 196 GLY A CA 1
ATOM 1579 C C . GLY A 1 196 ? -6.378 9.968 17.786 1.00 87.56 196 GLY A C 1
ATOM 1580 O O . GLY A 1 196 ? -6.654 10.370 18.913 1.00 87.56 196 GLY A O 1
ATOM 1581 N N . LEU A 1 197 ? -6.680 8.737 17.367 1.00 90.81 197 LEU A N 1
ATOM 1582 C CA . LEU A 1 197 ? -7.283 7.700 18.205 1.00 90.81 197 LEU A CA 1
ATOM 1583 C C . LEU A 1 197 ? -6.286 6.576 18.479 1.00 90.81 197 LEU A C 1
ATOM 1585 O O . LEU A 1 197 ? -5.433 6.262 17.644 1.00 90.81 197 LEU A O 1
ATOM 1589 N N . VAL A 1 198 ? -6.426 5.953 19.642 1.00 94.12 198 VAL A N 1
ATOM 1590 C CA . VAL A 1 198 ? -5.675 4.774 20.068 1.00 94.12 198 VAL A CA 1
ATOM 1591 C C . VAL A 1 198 ? -6.626 3.587 20.093 1.00 94.12 198 VAL A C 1
ATOM 1593 O O . VAL A 1 198 ? -7.620 3.615 20.806 1.00 94.12 198 VAL A O 1
ATOM 1596 N N . LEU A 1 199 ? -6.325 2.561 19.302 1.00 95.19 199 LEU A N 1
ATOM 1597 C CA . LEU A 1 199 ? -7.109 1.338 19.161 1.00 95.19 199 LEU A CA 1
ATOM 1598 C C . LEU A 1 199 ? -6.585 0.251 20.109 1.00 95.19 199 LEU A C 1
ATOM 1600 O O . LEU A 1 199 ? -5.379 -0.014 20.156 1.00 95.19 199 LEU A O 1
ATOM 1604 N N . GLN A 1 200 ? -7.503 -0.403 20.817 1.00 95.19 200 GLN A N 1
ATOM 1605 C CA . GLN A 1 200 ? -7.247 -1.501 21.748 1.00 95.19 200 GLN A CA 1
ATOM 1606 C C . GLN A 1 200 ? -8.133 -2.701 21.447 1.00 95.19 200 GLN A C 1
ATOM 1608 O O . GLN A 1 200 ? -9.331 -2.556 21.219 1.00 95.19 200 GLN A O 1
ATOM 1613 N N . VAL A 1 201 ? -7.556 -3.899 21.484 1.00 96.19 201 VAL A N 1
ATOM 1614 C CA . VAL A 1 201 ? -8.310 -5.138 21.279 1.00 96.19 201 VAL A CA 1
ATOM 1615 C C . VAL A 1 201 ? -9.125 -5.459 22.527 1.00 96.19 201 VAL A C 1
ATOM 1617 O O . VAL A 1 201 ? -8.582 -5.520 23.626 1.00 96.19 201 VAL A O 1
ATOM 1620 N N . LYS A 1 202 ? -10.424 -5.708 22.343 1.00 95.00 202 LYS A N 1
ATOM 1621 C CA . LYS A 1 202 ? -11.332 -6.182 23.394 1.00 95.00 202 LYS A CA 1
ATOM 1622 C C . LYS A 1 202 ? -11.627 -7.668 23.237 1.00 95.00 202 LYS A C 1
ATOM 1624 O O . LYS A 1 202 ? -11.600 -8.409 24.212 1.00 95.00 202 LYS A O 1
ATOM 1629 N N . ASN A 1 203 ? -11.923 -8.102 22.014 1.00 94.12 203 ASN A N 1
ATOM 1630 C CA . ASN A 1 203 ? -12.191 -9.500 21.705 1.00 94.12 203 ASN A CA 1
ATOM 1631 C C . ASN A 1 203 ? -11.751 -9.838 20.275 1.00 94.12 203 ASN A C 1
ATOM 1633 O O . ASN A 1 203 ? -11.726 -8.973 19.401 1.00 94.12 203 ASN A O 1
ATOM 1637 N N . ILE A 1 204 ? -11.438 -11.107 20.031 1.00 95.06 204 ILE A N 1
ATOM 1638 C CA . ILE A 1 204 ? -11.029 -11.624 18.726 1.00 95.06 204 ILE A CA 1
ATOM 1639 C C . ILE A 1 204 ? -12.055 -12.658 18.291 1.00 95.06 204 ILE A C 1
ATOM 1641 O O . ILE A 1 204 ? -12.352 -13.594 19.032 1.00 95.06 204 ILE A O 1
ATOM 1645 N N . GLN A 1 205 ? -12.560 -12.514 17.075 1.00 93.44 205 GLN A N 1
ATOM 1646 C CA . GLN A 1 205 ? -13.404 -13.512 16.441 1.00 93.44 205 GLN A CA 1
ATOM 1647 C C . GLN A 1 205 ? -12.549 -14.318 15.468 1.00 93.44 205 GLN A C 1
ATOM 1649 O O . GLN A 1 205 ? -11.833 -13.765 14.629 1.00 93.44 205 GLN A O 1
ATOM 1654 N N . LYS A 1 206 ? -12.593 -15.637 15.629 1.00 93.00 206 LYS A N 1
ATOM 1655 C CA . LYS A 1 206 ? -11.884 -16.588 14.778 1.00 93.00 206 LYS A CA 1
ATOM 1656 C C . LYS A 1 206 ? -12.883 -17.360 13.932 1.00 93.00 206 LYS A C 1
ATOM 1658 O O . LYS A 1 206 ? -14.006 -17.595 14.378 1.00 93.00 206 LYS A O 1
ATOM 1663 N N . ASP A 1 207 ? -12.460 -17.740 12.739 1.00 91.06 207 ASP A N 1
ATOM 1664 C CA . ASP A 1 207 ? -13.210 -18.640 11.874 1.00 91.06 207 ASP A CA 1
ATOM 1665 C C . ASP A 1 207 ? -13.111 -20.105 12.344 1.00 91.06 207 ASP A C 1
ATOM 1667 O O . ASP A 1 207 ? -12.508 -20.422 13.377 1.00 91.06 207 ASP A O 1
ATOM 1671 N N . SER A 1 208 ? -13.730 -21.009 11.581 1.00 91.19 208 SER A N 1
ATOM 1672 C CA . SER A 1 208 ? -13.708 -22.454 11.834 1.00 91.19 208 SER A CA 1
ATOM 1673 C C . SER A 1 208 ? -12.307 -23.066 11.802 1.00 91.19 208 SER A C 1
ATOM 1675 O O . SER A 1 208 ? -12.089 -24.094 12.441 1.00 91.19 208 SER A O 1
ATOM 1677 N N . ASP A 1 209 ? -11.366 -22.431 11.102 1.00 89.06 209 ASP A N 1
ATOM 1678 C CA . ASP A 1 209 ? -9.985 -22.892 10.943 1.00 89.06 209 ASP A CA 1
ATOM 1679 C C . ASP A 1 209 ? -9.052 -22.293 12.014 1.00 89.06 209 ASP A C 1
ATOM 1681 O O . ASP A 1 209 ? -7.855 -22.583 12.063 1.00 89.06 209 ASP A O 1
ATOM 1685 N N . GLY A 1 210 ? -9.599 -21.470 12.916 1.00 84.75 210 GLY A N 1
ATOM 1686 C CA . GLY A 1 210 ? -8.866 -20.815 13.995 1.00 84.75 210 GLY A CA 1
ATOM 1687 C C . GLY A 1 210 ? -8.080 -19.577 13.556 1.00 84.75 210 GLY A C 1
ATOM 1688 O O . GLY A 1 210 ? -7.322 -19.025 14.366 1.00 84.75 210 GLY A O 1
ATOM 1689 N N . VAL A 1 211 ? -8.265 -19.118 12.315 1.00 89.12 211 VAL A N 1
ATOM 1690 C CA . VAL A 1 211 ? -7.689 -17.882 11.781 1.00 89.12 211 VAL A CA 1
ATOM 1691 C C . VAL A 1 211 ? -8.538 -16.699 12.240 1.00 89.12 211 VAL A C 1
ATOM 1693 O O . VAL A 1 211 ? -9.747 -16.790 12.429 1.00 89.12 211 VAL A O 1
ATOM 1696 N N . VAL A 1 212 ? -7.889 -15.562 12.491 1.00 91.50 212 VAL A N 1
ATOM 1697 C CA . VAL A 1 212 ? -8.581 -14.350 12.940 1.00 91.50 212 VAL A CA 1
ATOM 1698 C C . VAL A 1 212 ? -9.364 -13.746 11.775 1.00 91.50 212 VAL A C 1
ATOM 1700 O O . VAL A 1 212 ? -8.767 -13.271 10.805 1.00 91.50 212 VAL A O 1
ATOM 1703 N N . ASP A 1 213 ? -10.687 -13.746 11.894 1.00 92.56 213 ASP A N 1
ATOM 1704 C CA . ASP A 1 213 ? -11.607 -13.192 10.899 1.00 92.56 213 ASP A CA 1
ATOM 1705 C C . ASP A 1 213 ? -11.880 -11.706 11.166 1.00 92.56 213 ASP A C 1
ATOM 1707 O O . ASP A 1 213 ? -11.735 -10.858 10.282 1.00 92.56 213 ASP A O 1
ATOM 1711 N N . SER A 1 214 ? -12.197 -11.366 12.419 1.00 95.44 214 SER A N 1
ATOM 1712 C CA . SER A 1 214 ? -12.469 -9.986 12.816 1.00 95.44 214 SER A CA 1
ATOM 1713 C C . SER A 1 214 ? -12.090 -9.690 14.266 1.00 95.44 214 SER A C 1
ATOM 1715 O O . SER A 1 214 ? -11.921 -10.580 15.102 1.00 95.44 214 SER A O 1
ATOM 1717 N N . ILE A 1 215 ? -11.922 -8.406 14.568 1.00 96.88 215 ILE A N 1
ATOM 1718 C CA . ILE A 1 215 ? -11.549 -7.910 15.893 1.00 96.88 215 ILE A CA 1
ATOM 171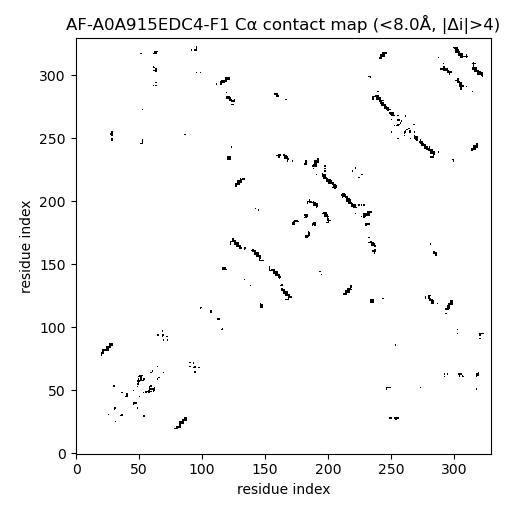9 C C . ILE A 1 215 ? -12.654 -6.995 16.407 1.00 96.88 215 ILE A C 1
ATOM 1721 O O . ILE A 1 215 ? -13.082 -6.080 15.709 1.00 96.88 215 ILE A O 1
ATOM 1725 N N . VAL A 1 216 ? -13.072 -7.193 17.653 1.00 96.81 216 VAL A N 1
ATOM 1726 C CA . VAL A 1 216 ? -13.841 -6.193 18.397 1.00 96.81 216 VAL A CA 1
ATOM 1727 C C . VAL A 1 216 ? -12.859 -5.385 19.228 1.00 96.81 216 VAL A C 1
ATOM 1729 O O . VAL A 1 216 ? -12.085 -5.937 20.014 1.00 96.81 216 VAL A O 1
ATOM 1732 N N . ALA A 1 217 ? -12.879 -4.075 19.047 1.00 96.12 217 ALA A N 1
ATOM 1733 C CA . ALA A 1 217 ? -11.928 -3.158 19.641 1.00 96.12 217 ALA A CA 1
ATOM 1734 C C . ALA A 1 217 ? -12.634 -1.970 20.297 1.00 96.12 217 ALA A C 1
ATOM 1736 O O . ALA A 1 217 ? -13.782 -1.651 19.991 1.00 96.12 217 ALA A O 1
ATOM 1737 N N . THR A 1 218 ? -11.924 -1.301 21.194 1.00 94.62 218 THR A N 1
ATOM 1738 C CA . THR A 1 218 ? -12.299 0.002 21.745 1.00 94.62 218 THR A CA 1
ATOM 1739 C C . THR A 1 218 ? -11.292 1.044 21.288 1.00 94.62 218 THR A C 1
ATOM 1741 O O . THR A 1 218 ? -10.133 0.723 21.008 1.00 94.62 218 THR A O 1
ATOM 1744 N N . VAL A 1 219 ? -11.729 2.297 21.190 1.00 93.62 219 VAL A N 1
ATOM 1745 C CA . VAL A 1 219 ? -10.845 3.422 20.872 1.00 93.62 219 VAL A CA 1
ATOM 1746 C C . VAL A 1 219 ? -10.890 4.496 21.948 1.00 93.62 219 VAL A C 1
ATOM 1748 O O . VAL A 1 219 ? -11.934 4.756 22.540 1.00 93.62 219 VAL A O 1
ATOM 1751 N N . GLU A 1 220 ? -9.759 5.151 22.175 1.00 91.56 220 GLU A N 1
ATOM 1752 C CA . GLU A 1 220 ? -9.635 6.314 23.057 1.00 91.56 220 GLU A CA 1
ATOM 1753 C C . GLU A 1 220 ? -9.009 7.481 22.290 1.00 91.56 220 GLU A C 1
ATOM 1755 O O . GLU A 1 220 ? -8.181 7.276 21.398 1.00 91.56 220 GLU A O 1
ATOM 1760 N N . LYS A 1 221 ? -9.385 8.722 22.619 1.00 88.88 221 LYS A N 1
ATOM 1761 C CA . LYS A 1 221 ? -8.726 9.906 22.053 1.00 88.88 221 LYS A CA 1
ATOM 1762 C C . LYS A 1 221 ? -7.309 9.991 22.596 1.00 88.88 221 LYS A C 1
ATOM 1764 O O . LYS A 1 221 ? -7.114 9.966 23.803 1.00 88.88 221 LYS A O 1
ATOM 1769 N N . LEU A 1 222 ? -6.327 10.165 21.714 1.00 86.38 222 LEU A N 1
ATOM 1770 C CA . LEU A 1 222 ? -4.910 10.217 22.083 1.00 86.38 222 LEU A CA 1
ATOM 1771 C C . LEU A 1 222 ? -4.612 11.314 23.120 1.00 86.38 222 LEU A C 1
ATOM 1773 O O . LEU A 1 222 ? -3.725 11.140 23.948 1.00 86.38 222 LEU A O 1
ATOM 1777 N N . VAL A 1 223 ? -5.352 12.427 23.068 1.00 82.56 223 VAL A N 1
ATOM 1778 C CA . VAL A 1 223 ? -5.213 13.566 23.993 1.00 82.56 223 VAL A CA 1
ATOM 1779 C C . VAL A 1 223 ? -5.688 13.221 25.408 1.00 82.56 223 VAL A C 1
ATOM 1781 O O . VAL A 1 223 ? -5.092 13.688 26.373 1.00 82.56 223 VAL A O 1
ATOM 1784 N N . ASP A 1 224 ? -6.718 12.382 25.521 1.00 79.00 224 ASP A N 1
ATOM 1785 C CA . ASP A 1 224 ? -7.336 12.000 26.797 1.00 79.00 224 ASP A CA 1
ATOM 1786 C C . ASP A 1 224 ? -6.758 10.684 27.342 1.00 79.00 224 ASP A C 1
ATOM 1788 O O . ASP A 1 224 ? -6.857 10.382 28.531 1.00 79.00 224 ASP A O 1
ATOM 1792 N N . SER A 1 225 ? -6.144 9.882 26.470 1.00 75.06 225 SER A N 1
ATOM 1793 C CA . SER A 1 225 ? -5.570 8.594 26.830 1.00 75.06 225 SER A CA 1
ATOM 1794 C C . SER A 1 225 ? -4.240 8.775 27.564 1.00 75.06 225 SER A C 1
ATOM 1796 O O . SER A 1 225 ? -3.313 9.407 27.057 1.00 75.06 225 SER A O 1
ATOM 1798 N N . ASN A 1 226 ? -4.065 8.082 28.691 1.00 77.88 226 ASN A N 1
ATOM 1799 C CA . ASN A 1 226 ? -2.746 7.902 29.323 1.00 77.88 226 ASN A CA 1
ATOM 1800 C C . ASN A 1 226 ? -1.844 6.922 28.541 1.00 77.88 226 ASN A C 1
ATOM 1802 O O . ASN A 1 226 ? -0.795 6.484 29.018 1.00 77.88 226 ASN A O 1
ATOM 1806 N N . ILE A 1 227 ? -2.271 6.536 27.340 1.00 81.38 227 ILE A N 1
ATOM 1807 C CA . ILE A 1 227 ? -1.767 5.400 26.591 1.00 81.38 227 ILE A CA 1
ATOM 1808 C C . ILE A 1 227 ? -1.052 5.923 25.359 1.00 81.38 227 ILE A C 1
ATOM 1810 O O . ILE A 1 227 ? -1.662 6.327 24.375 1.00 81.38 227 ILE A O 1
ATOM 1814 N N . LYS A 1 228 ? 0.278 5.887 25.398 1.00 85.00 228 LYS A N 1
ATOM 1815 C CA . LYS A 1 228 ? 1.098 6.291 24.258 1.00 85.00 228 LYS A CA 1
ATOM 1816 C C . LYS A 1 228 ? 1.331 5.090 23.332 1.00 85.00 228 LYS A C 1
ATOM 1818 O O . LYS A 1 228 ? 2.087 4.189 23.709 1.00 85.00 228 LYS A O 1
ATOM 1823 N N . PRO A 1 229 ? 0.727 5.046 22.130 1.00 89.75 229 PRO A N 1
ATOM 1824 C CA . PRO A 1 229 ? 0.940 3.938 21.209 1.00 89.75 229 PRO A CA 1
ATOM 1825 C C . PRO A 1 229 ? 2.393 3.910 20.722 1.00 89.75 229 PRO A C 1
ATOM 1827 O O . PRO A 1 229 ? 3.021 4.949 20.504 1.00 89.75 229 PRO A O 1
ATOM 1830 N N . LYS A 1 230 ? 2.934 2.703 20.521 1.00 89.25 230 LYS A N 1
ATOM 1831 C CA . LYS A 1 230 ? 4.316 2.518 20.040 1.00 89.25 230 LYS A CA 1
ATOM 1832 C C . LYS A 1 230 ? 4.464 2.741 18.534 1.00 89.25 230 LYS A C 1
ATOM 1834 O O . LYS A 1 230 ? 5.571 3.010 18.064 1.00 89.25 230 LYS A O 1
ATOM 1839 N N . ALA A 1 231 ? 3.375 2.607 17.783 1.00 92.88 231 ALA A N 1
ATOM 1840 C CA . ALA A 1 231 ? 3.323 2.825 16.345 1.00 92.88 231 ALA A CA 1
ATOM 1841 C C . ALA A 1 231 ? 1.947 3.347 15.917 1.00 92.88 231 ALA A C 1
ATOM 1843 O O . ALA A 1 231 ? 0.963 3.206 16.643 1.00 92.88 231 ALA A O 1
ATOM 1844 N N . PHE A 1 232 ? 1.901 3.911 14.710 1.00 93.56 232 PHE A N 1
ATOM 1845 C CA . PHE A 1 232 ? 0.672 4.332 14.047 1.00 93.56 232 PHE A CA 1
ATOM 1846 C C . PHE A 1 232 ? 0.485 3.555 12.745 1.00 93.56 232 PHE A C 1
ATOM 1848 O O . PHE A 1 232 ? 1.413 3.492 11.928 1.00 93.56 232 PHE A O 1
ATOM 1855 N N . ILE A 1 233 ? -0.696 2.977 12.550 1.00 95.31 233 ILE A N 1
ATOM 1856 C CA . ILE A 1 233 ? -1.060 2.182 11.369 1.00 95.31 233 ILE A CA 1
ATOM 1857 C C . ILE A 1 233 ? -2.045 2.948 10.485 1.00 95.31 233 ILE A C 1
ATOM 1859 O O . ILE A 1 233 ? -2.734 3.861 10.954 1.00 95.31 233 ILE A O 1
ATOM 1863 N N . HIS A 1 234 ? -2.061 2.613 9.196 1.00 94.31 234 HIS A N 1
ATOM 1864 C CA . HIS A 1 234 ? -3.110 3.083 8.296 1.00 94.31 234 HIS A CA 1
ATOM 1865 C C . HIS A 1 234 ? -4.354 2.202 8.469 1.00 94.31 234 HIS A C 1
ATOM 1867 O O . HIS A 1 234 ? -4.285 1.107 9.029 1.00 94.31 234 HIS A O 1
ATOM 1873 N N . TRP A 1 235 ? -5.494 2.702 8.016 1.00 95.31 235 TRP A N 1
ATOM 1874 C CA . TRP A 1 235 ? -6.789 2.047 8.141 1.00 95.31 235 TRP A CA 1
ATOM 1875 C C . TRP A 1 235 ? -7.723 2.601 7.063 1.00 95.31 235 TRP A C 1
ATOM 1877 O O . TRP A 1 235 ? -7.469 3.675 6.527 1.00 95.31 235 TRP A O 1
ATOM 1887 N N . VAL A 1 236 ? -8.802 1.897 6.742 1.00 95.38 236 VAL A N 1
ATOM 1888 C CA . VAL A 1 236 ? -9.844 2.405 5.834 1.00 95.38 236 VAL A CA 1
ATOM 1889 C C . VAL A 1 236 ? -11.229 2.166 6.422 1.00 95.38 236 VAL A C 1
ATOM 1891 O O . VAL A 1 236 ? -11.461 1.142 7.063 1.00 95.38 236 VAL A O 1
ATOM 1894 N N . ALA A 1 237 ? -12.150 3.101 6.210 1.00 94.31 237 ALA A N 1
ATOM 1895 C CA . ALA A 1 237 ? -13.570 2.947 6.513 1.00 94.31 237 ALA A CA 1
ATOM 1896 C C . ALA A 1 237 ? -14.379 3.253 5.248 1.00 94.31 237 ALA A C 1
ATOM 1898 O O . ALA A 1 237 ? -13.899 3.977 4.381 1.00 94.31 237 ALA A O 1
ATOM 1899 N N . GLU A 1 238 ? -15.563 2.649 5.128 1.00 92.81 238 GLU A N 1
ATOM 1900 C CA . GLU A 1 238 ? -16.402 2.718 3.915 1.00 92.81 238 GLU A CA 1
ATOM 1901 C C . GLU A 1 238 ? -15.611 2.553 2.594 1.00 92.81 238 GLU A C 1
ATOM 1903 O O . GLU A 1 238 ? -15.725 3.375 1.682 1.00 92.81 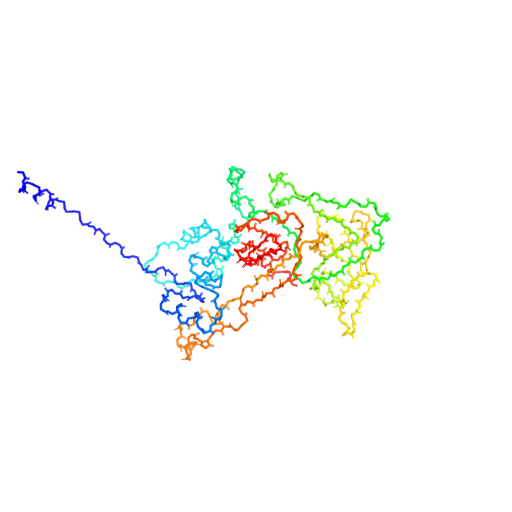238 GLU A O 1
ATOM 1908 N N . PRO A 1 239 ? -14.755 1.516 2.481 1.00 94.12 239 PRO A N 1
ATOM 1909 C CA . PRO A 1 239 ? -13.803 1.434 1.384 1.00 94.12 239 PRO A CA 1
ATOM 1910 C C . PRO A 1 239 ? -14.443 1.002 0.063 1.00 94.12 239 PRO A C 1
ATOM 1912 O O . PRO A 1 239 ? -15.493 0.357 0.018 1.00 94.12 239 PRO A O 1
ATOM 1915 N N . VAL A 1 240 ? -13.716 1.261 -1.020 1.00 92.94 240 VAL A N 1
ATOM 1916 C CA . VAL A 1 240 ? -13.961 0.702 -2.351 1.00 92.94 240 VAL A CA 1
ATOM 1917 C C . VAL A 1 240 ? -13.061 -0.519 -2.559 1.00 92.94 240 VAL A C 1
ATOM 1919 O O . VAL A 1 240 ? -11.887 -0.509 -2.189 1.00 92.94 240 VAL A O 1
ATOM 1922 N N . ASN A 1 241 ? -13.604 -1.573 -3.172 1.00 94.06 241 ASN A N 1
ATOM 1923 C CA . ASN A 1 241 ? -12.826 -2.753 -3.556 1.00 94.06 241 ASN A CA 1
ATOM 1924 C C . ASN A 1 241 ? -11.920 -2.449 -4.755 1.00 94.06 241 ASN A C 1
ATOM 1926 O O . ASN A 1 241 ? -12.365 -1.888 -5.762 1.00 94.06 241 ASN A O 1
ATOM 1930 N N . CYS A 1 242 ? -10.667 -2.886 -4.683 1.00 95.19 242 CYS A N 1
ATOM 1931 C CA . CYS A 1 242 ? -9.717 -2.787 -5.779 1.00 95.19 242 CYS A CA 1
ATOM 1932 C C . CYS A 1 242 ? -8.828 -4.031 -5.893 1.00 95.19 242 CYS A C 1
ATOM 1934 O O . CYS A 1 242 ? -8.630 -4.795 -4.948 1.00 95.19 242 CYS A O 1
ATOM 1936 N N . GLU A 1 243 ? -8.286 -4.231 -7.091 1.00 96.69 243 GLU A N 1
ATOM 1937 C CA . GLU A 1 243 ? -7.240 -5.213 -7.339 1.00 96.69 243 GLU A CA 1
ATOM 1938 C C . GLU A 1 243 ? -5.879 -4.532 -7.228 1.00 96.69 243 GLU A C 1
ATOM 1940 O O . GLU A 1 243 ? -5.646 -3.494 -7.848 1.00 96.69 243 GLU A O 1
ATOM 1945 N N . VAL A 1 244 ? -4.953 -5.132 -6.487 1.00 97.06 244 VAL A N 1
ATOM 1946 C CA . VAL A 1 244 ? -3.578 -4.643 -6.374 1.00 97.06 244 VAL A CA 1
ATOM 1947 C C . VAL A 1 244 ? -2.610 -5.696 -6.897 1.00 97.06 244 VAL A C 1
ATOM 1949 O O . VAL A 1 244 ? -2.651 -6.860 -6.509 1.00 97.06 244 VAL A O 1
ATOM 1952 N N . ARG A 1 245 ? -1.712 -5.278 -7.787 1.00 96.31 245 ARG A N 1
ATOM 1953 C CA . ARG A 1 245 ? -0.697 -6.118 -8.424 1.00 96.31 245 ARG A CA 1
ATOM 1954 C C . ARG A 1 245 ? 0.681 -5.756 -7.892 1.00 96.31 245 ARG A C 1
ATOM 1956 O O . ARG A 1 245 ? 1.175 -4.644 -8.100 1.00 96.31 245 ARG A O 1
ATOM 1963 N N . LEU A 1 246 ? 1.298 -6.708 -7.201 1.00 94.38 246 LEU A N 1
ATOM 1964 C CA . LEU A 1 246 ? 2.637 -6.583 -6.641 1.00 94.38 246 LEU A CA 1
ATOM 1965 C C . LEU A 1 246 ? 3.623 -7.349 -7.521 1.00 94.38 246 LEU A C 1
ATOM 1967 O O . LEU A 1 246 ? 3.456 -8.547 -7.747 1.00 94.38 246 LEU A O 1
ATOM 1971 N N . TYR A 1 247 ? 4.643 -6.646 -8.010 1.00 90.31 247 TYR A N 1
ATOM 1972 C CA . TYR A 1 247 ? 5.632 -7.188 -8.940 1.00 90.31 247 TYR A CA 1
ATOM 1973 C C . TYR A 1 247 ? 6.958 -7.481 -8.244 1.00 90.31 247 TYR A C 1
ATOM 1975 O O . TYR A 1 247 ? 7.489 -6.608 -7.556 1.00 90.31 247 TYR A O 1
ATOM 1983 N N . GLU A 1 248 ? 7.501 -8.670 -8.478 1.00 87.19 248 GLU A N 1
ATOM 1984 C CA . GLU A 1 248 ? 8.826 -9.106 -8.028 1.00 87.19 248 GLU A CA 1
ATOM 1985 C C . GLU A 1 248 ? 9.791 -9.244 -9.224 1.00 87.19 248 GLU A C 1
ATOM 1987 O O . GLU A 1 248 ? 9.337 -9.335 -10.372 1.00 87.19 248 GLU A O 1
ATOM 1992 N N . PRO A 1 249 ? 11.121 -9.257 -8.995 1.00 83.62 249 PRO A N 1
ATOM 1993 C CA . PRO A 1 249 ? 12.108 -9.402 -10.064 1.00 83.62 249 PRO A CA 1
ATOM 1994 C C . PRO A 1 249 ? 11.880 -10.658 -10.915 1.00 83.62 249 PRO A C 1
ATOM 1996 O O . PRO A 1 249 ? 11.646 -11.744 -10.375 1.00 83.62 249 PRO A O 1
ATOM 1999 N N . LEU A 1 250 ? 11.988 -10.508 -12.242 1.00 83.06 250 LEU A N 1
ATOM 2000 C CA . LEU A 1 250 ? 11.758 -11.582 -13.220 1.00 83.06 250 LEU A CA 1
ATOM 2001 C C . LEU A 1 250 ? 12.767 -12.720 -13.119 1.00 83.06 250 LEU A C 1
ATOM 2003 O O . LEU A 1 250 ? 12.417 -13.865 -13.396 1.00 83.06 250 LEU A O 1
ATOM 2007 N N . PHE A 1 251 ? 13.998 -12.397 -12.737 1.00 83.00 251 PHE A N 1
ATOM 2008 C CA . PHE A 1 251 ? 15.098 -13.347 -12.634 1.00 83.00 251 PHE A CA 1
ATOM 2009 C C . PHE A 1 251 ? 15.558 -13.466 -11.192 1.00 83.00 251 PHE A C 1
ATOM 2011 O O . PHE A 1 251 ? 15.553 -12.472 -10.456 1.00 83.00 251 PHE A O 1
ATOM 2018 N N . LYS A 1 252 ? 15.997 -14.659 -10.793 1.00 81.62 252 LYS A N 1
ATOM 2019 C CA . LYS A 1 252 ? 16.552 -14.868 -9.451 1.00 81.62 252 LYS A CA 1
ATOM 2020 C C . LYS A 1 252 ? 17.949 -14.255 -9.350 1.00 81.62 252 LYS A C 1
ATOM 2022 O O . LYS A 1 252 ? 18.286 -13.674 -8.318 1.00 81.62 252 LYS A O 1
ATOM 2027 N N . HIS A 1 253 ? 18.744 -14.310 -10.421 1.00 82.38 253 HIS A N 1
ATOM 2028 C CA . HIS A 1 253 ? 20.085 -13.739 -10.437 1.00 82.38 253 HIS A CA 1
ATOM 2029 C C . HIS A 1 253 ? 20.113 -12.291 -10.943 1.00 82.38 253 HIS A C 1
ATOM 2031 O O . HIS A 1 253 ? 19.273 -11.806 -11.703 1.00 82.38 253 HIS A O 1
ATOM 2037 N N . LYS A 1 254 ? 21.144 -11.553 -10.511 1.00 78.94 254 LYS A N 1
ATOM 2038 C CA . LYS A 1 254 ? 21.384 -10.171 -10.959 1.00 78.94 254 LYS A CA 1
ATOM 2039 C C . LYS A 1 254 ? 21.794 -10.114 -12.432 1.00 78.94 254 LYS A C 1
ATOM 2041 O O . LYS A 1 254 ? 21.483 -9.132 -13.097 1.00 78.94 254 LYS A O 1
ATOM 2046 N N . ASN A 1 255 ? 22.507 -11.126 -12.922 1.00 79.56 255 ASN A N 1
ATOM 2047 C CA . ASN A 1 255 ? 22.952 -11.197 -14.308 1.00 79.56 255 ASN A CA 1
ATOM 2048 C C . ASN A 1 255 ? 22.509 -12.528 -14.938 1.00 79.56 255 ASN A C 1
ATOM 2050 O O . ASN A 1 255 ? 23.284 -13.479 -14.932 1.00 79.56 255 ASN A O 1
ATOM 2054 N N . PRO A 1 256 ? 21.266 -12.619 -15.440 1.00 76.00 256 PRO A N 1
ATOM 2055 C CA . PRO A 1 256 ? 20.722 -13.872 -15.966 1.00 76.00 256 PRO A CA 1
ATOM 2056 C C . PRO A 1 256 ? 21.371 -14.312 -17.290 1.00 76.00 256 PRO A C 1
ATOM 2058 O O . PRO A 1 256 ? 21.207 -15.454 -17.703 1.00 76.00 256 PRO A O 1
ATOM 2061 N N . GLU A 1 257 ? 22.100 -13.420 -17.973 1.00 74.88 257 GLU A N 1
ATOM 2062 C CA . GLU A 1 257 ? 22.835 -13.742 -19.207 1.00 74.88 257 GLU A CA 1
ATOM 2063 C C . GLU A 1 257 ? 24.233 -14.328 -18.954 1.00 74.88 257 GLU A C 1
ATOM 2065 O O . GLU A 1 257 ? 24.888 -14.781 -19.892 1.00 74.88 257 GLU A O 1
ATOM 2070 N N . ASP A 1 258 ? 24.702 -14.319 -17.706 1.00 80.44 258 ASP A N 1
ATOM 2071 C CA . ASP A 1 258 ? 26.008 -14.862 -17.357 1.00 80.44 258 ASP A CA 1
ATOM 2072 C C . ASP A 1 258 ? 25.953 -16.388 -17.312 1.00 80.44 258 ASP A C 1
ATOM 2074 O O . ASP A 1 258 ? 25.384 -16.966 -16.390 1.00 80.44 258 ASP A O 1
ATOM 2078 N N . ALA A 1 259 ? 26.580 -17.044 -18.288 1.00 79.50 259 ALA A N 1
ATOM 2079 C CA . ALA A 1 259 ? 26.641 -18.502 -18.362 1.00 79.50 259 ALA A CA 1
ATOM 2080 C C . ALA A 1 259 ? 27.371 -19.143 -17.166 1.00 79.50 259 ALA A C 1
ATOM 2082 O O . ALA A 1 259 ? 27.187 -20.330 -16.910 1.00 79.50 259 ALA A O 1
ATOM 2083 N N . THR A 1 260 ? 28.182 -18.383 -16.417 1.00 82.06 260 THR A N 1
ATOM 2084 C CA . THR A 1 260 ? 28.792 -18.886 -15.175 1.00 82.06 260 THR A CA 1
ATOM 2085 C C . THR A 1 260 ? 27.804 -18.904 -14.010 1.00 82.06 260 THR A C 1
ATOM 2087 O O . THR A 1 260 ? 27.876 -19.795 -13.167 1.00 82.06 260 THR A O 1
ATOM 2090 N N . ALA A 1 261 ? 26.865 -17.954 -13.974 1.00 78.62 261 ALA A N 1
ATOM 2091 C CA . ALA A 1 261 ? 25.826 -17.877 -12.950 1.00 78.62 261 ALA A CA 1
ATOM 2092 C C . ALA A 1 261 ? 24.586 -18.708 -13.315 1.00 78.62 261 ALA A C 1
ATOM 2094 O O . ALA A 1 261 ? 23.929 -19.252 -12.432 1.00 78.62 261 ALA A O 1
ATOM 2095 N N . VAL A 1 262 ? 24.276 -18.816 -14.609 1.00 82.62 262 VAL A N 1
ATOM 2096 C CA . VAL A 1 262 ? 23.118 -19.539 -15.143 1.00 82.62 262 VAL A CA 1
ATOM 2097 C C . VAL A 1 262 ? 23.573 -20.477 -16.275 1.00 82.62 262 VAL A C 1
ATOM 2099 O O . VAL A 1 262 ? 23.434 -20.141 -17.455 1.00 82.62 262 VAL A O 1
ATOM 2102 N N . PRO A 1 263 ? 24.123 -21.661 -15.937 1.00 79.31 263 PRO A N 1
ATOM 2103 C CA . PRO A 1 263 ? 24.685 -22.599 -16.916 1.00 79.31 263 PRO A CA 1
ATOM 2104 C C . PRO A 1 263 ? 23.653 -23.111 -17.925 1.00 79.31 263 PRO A C 1
ATOM 2106 O O . PRO A 1 263 ? 23.951 -23.245 -19.110 1.00 79.31 263 PRO A O 1
ATOM 2109 N N . ASP A 1 264 ? 22.416 -23.318 -17.469 1.00 79.94 264 ASP A N 1
ATOM 2110 C CA . ASP A 1 264 ? 21.303 -23.818 -18.288 1.00 79.94 264 ASP A CA 1
ATOM 2111 C C . ASP A 1 264 ? 20.601 -22.706 -19.095 1.00 79.94 264 ASP A C 1
ATOM 2113 O O . ASP A 1 264 ? 19.555 -22.920 -19.712 1.00 79.94 264 ASP A O 1
ATOM 2117 N N . GLY A 1 265 ? 21.179 -21.501 -19.096 1.00 78.06 265 GLY A N 1
ATOM 2118 C CA . GLY A 1 265 ? 20.671 -20.327 -19.793 1.00 78.06 265 GLY A CA 1
ATOM 2119 C C . GLY A 1 265 ? 19.559 -19.589 -19.044 1.00 78.06 265 GLY A C 1
ATOM 2120 O O . GLY A 1 265 ? 18.843 -20.135 -18.216 1.00 78.06 265 GLY A O 1
ATOM 2121 N N . PHE A 1 266 ? 19.379 -18.311 -19.373 1.00 73.44 266 PHE A N 1
ATOM 2122 C CA . PHE A 1 266 ? 18.513 -17.374 -18.644 1.00 73.44 266 PHE A CA 1
ATOM 2123 C C . PHE A 1 266 ? 17.055 -17.823 -18.410 1.00 73.44 266 PHE A C 1
ATOM 2125 O O . PHE A 1 266 ? 16.413 -17.332 -17.485 1.00 73.44 266 PHE A O 1
ATOM 2132 N N . LEU A 1 267 ? 16.508 -18.728 -19.234 1.00 78.69 267 LEU A N 1
ATOM 2133 C CA . LEU A 1 267 ? 15.145 -19.242 -19.057 1.00 78.69 267 LEU A CA 1
ATOM 2134 C C . LEU A 1 267 ? 15.008 -20.099 -17.790 1.00 78.69 267 LEU A C 1
ATOM 2136 O O . LEU A 1 267 ? 13.951 -20.072 -17.164 1.00 78.69 267 LEU A O 1
ATOM 2140 N N . SER A 1 268 ? 16.058 -20.808 -17.368 1.00 81.75 268 SER A N 1
ATOM 2141 C CA . SER A 1 268 ? 16.036 -21.571 -16.111 1.00 81.75 268 SER A CA 1
ATOM 2142 C C . SER A 1 268 ? 16.073 -20.663 -14.873 1.00 81.75 268 SER A C 1
ATOM 2144 O O . SER A 1 268 ? 15.643 -21.063 -13.788 1.00 81.75 268 SER A O 1
ATOM 2146 N N . ASP A 1 269 ? 16.518 -19.414 -15.044 1.00 82.69 269 ASP A N 1
ATOM 2147 C CA . ASP A 1 269 ? 16.616 -18.416 -13.977 1.00 82.69 269 ASP A CA 1
ATOM 2148 C C . ASP A 1 269 ? 15.330 -17.606 -13.750 1.00 82.69 269 ASP A C 1
ATOM 2150 O O . ASP A 1 269 ? 15.256 -16.730 -12.882 1.00 82.69 269 ASP A O 1
ATOM 2154 N N . CYS A 1 270 ? 14.290 -17.910 -14.520 1.00 80.00 270 CYS A N 1
ATOM 2155 C CA . CYS A 1 270 ? 12.979 -17.307 -14.377 1.00 80.00 270 CYS A CA 1
ATOM 2156 C C . CYS A 1 270 ? 12.415 -17.527 -12.966 1.00 80.00 270 CYS A C 1
ATOM 2158 O O . CYS A 1 270 ? 12.375 -18.642 -12.434 1.00 80.00 270 CYS A O 1
ATOM 2160 N N . ASN A 1 271 ? 11.931 -16.450 -12.359 1.00 80.56 271 ASN A N 1
ATOM 2161 C CA . ASN A 1 271 ? 11.187 -16.511 -11.115 1.00 80.56 271 ASN A CA 1
ATOM 2162 C C . ASN A 1 271 ? 9.712 -16.842 -11.410 1.00 80.56 271 ASN A C 1
ATOM 2164 O O . ASN A 1 271 ? 9.059 -16.188 -12.224 1.00 80.56 271 ASN A O 1
ATOM 2168 N N . SER A 1 272 ? 9.177 -17.862 -10.738 1.00 79.94 272 SER A N 1
ATOM 2169 C CA . SER A 1 272 ? 7.769 -18.256 -10.859 1.00 79.94 272 SER A CA 1
ATOM 2170 C C . SER A 1 272 ? 6.832 -17.295 -10.125 1.00 79.94 272 SER A C 1
ATOM 2172 O O . SER A 1 272 ? 5.689 -17.112 -10.532 1.00 79.94 272 SER A O 1
ATOM 2174 N N . 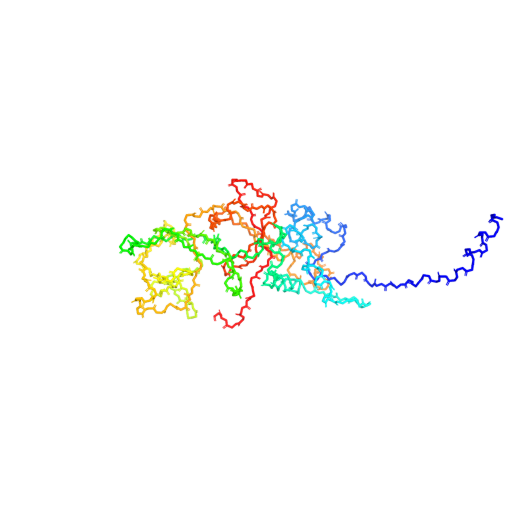ASN A 1 273 ? 7.322 -16.632 -9.075 1.00 81.56 273 ASN A N 1
ATOM 2175 C CA . ASN A 1 273 ? 6.529 -15.794 -8.176 1.00 81.56 273 ASN A CA 1
ATOM 2176 C C . ASN A 1 273 ? 6.801 -14.312 -8.452 1.00 81.56 273 ASN A C 1
ATOM 2178 O O . ASN A 1 273 ? 7.283 -13.582 -7.591 1.00 81.56 273 ASN A O 1
ATOM 2182 N N . THR A 1 274 ? 6.541 -13.879 -9.686 1.00 84.62 274 THR A N 1
ATOM 2183 C CA . THR A 1 274 ? 6.847 -12.512 -10.155 1.00 84.62 274 THR A CA 1
ATOM 2184 C C . THR A 1 274 ? 5.676 -11.544 -10.059 1.00 84.62 274 THR A C 1
ATOM 2186 O O . THR A 1 274 ? 5.866 -10.335 -10.183 1.00 84.62 274 THR A O 1
ATOM 2189 N N . LEU A 1 275 ? 4.466 -12.061 -9.853 1.00 89.75 275 LEU A N 1
ATOM 2190 C CA . LEU A 1 275 ? 3.242 -11.283 -9.733 1.00 89.75 275 LEU A CA 1
ATOM 2191 C C . LEU A 1 275 ? 2.367 -11.885 -8.630 1.00 89.75 275 LEU A C 1
ATOM 2193 O O . LEU A 1 275 ? 1.882 -13.006 -8.769 1.00 89.75 275 LEU A O 1
ATOM 2197 N N . LYS A 1 276 ? 2.138 -11.126 -7.555 1.00 93.25 276 LYS A N 1
ATOM 2198 C CA . LYS A 1 276 ? 1.098 -11.410 -6.556 1.00 93.25 276 LYS A CA 1
ATOM 2199 C C . LYS A 1 276 ? -0.088 -10.494 -6.849 1.00 93.25 276 LYS A C 1
ATOM 2201 O O . LYS A 1 276 ? 0.050 -9.272 -6.793 1.00 93.25 276 LYS A O 1
ATOM 2206 N N . VAL A 1 277 ? -1.234 -11.083 -7.184 1.00 94.56 277 VAL A N 1
ATOM 2207 C CA . VAL A 1 277 ? -2.493 -10.355 -7.392 1.00 94.56 277 VAL A CA 1
ATOM 2208 C C . VAL A 1 277 ? -3.321 -10.436 -6.116 1.00 94.56 277 VAL A C 1
ATOM 2210 O O . VAL A 1 277 ? -3.560 -11.525 -5.601 1.00 94.56 277 VAL A O 1
ATOM 2213 N N . LEU A 1 278 ? -3.751 -9.282 -5.616 1.00 95.88 278 LEU A N 1
ATOM 2214 C CA . LEU A 1 278 ? -4.612 -9.129 -4.450 1.00 95.88 278 LEU A CA 1
ATOM 2215 C C . LEU A 1 278 ? -5.966 -8.579 -4.921 1.00 95.88 278 LEU A C 1
ATOM 2217 O O . LEU A 1 278 ? -6.088 -7.370 -5.102 1.00 95.88 278 LEU A O 1
ATOM 2221 N N . PRO A 1 279 ? -6.967 -9.437 -5.187 1.00 94.44 279 PRO A N 1
ATOM 2222 C CA . PRO A 1 279 ? -8.226 -9.028 -5.824 1.00 94.44 279 PRO A CA 1
ATOM 2223 C C . PRO A 1 279 ? -9.223 -8.334 -4.881 1.00 94.44 279 PRO A C 1
ATOM 2225 O O . PRO A 1 279 ? -10.223 -7.793 -5.346 1.00 94.44 279 PRO A O 1
ATOM 2228 N N . HIS A 1 280 ? -8.979 -8.386 -3.570 1.00 94.19 280 HIS A N 1
ATOM 2229 C CA . HIS A 1 280 ? -9.889 -7.907 -2.522 1.00 94.19 280 HIS A CA 1
ATOM 2230 C C . HIS A 1 280 ? -9.235 -6.846 -1.631 1.00 94.19 280 HIS A C 1
ATOM 2232 O O . HIS A 1 280 ? -9.541 -6.756 -0.443 1.00 94.19 280 HIS A O 1
ATOM 2238 N N . ALA A 1 281 ? -8.299 -6.075 -2.186 1.00 96.50 281 ALA A N 1
ATOM 2239 C CA . ALA A 1 281 ? -7.739 -4.941 -1.472 1.00 96.50 281 ALA A CA 1
ATOM 2240 C C . ALA A 1 281 ? -8.816 -3.858 -1.303 1.00 96.50 281 ALA A C 1
ATOM 2242 O O . ALA A 1 281 ? -9.737 -3.727 -2.115 1.00 96.50 281 ALA A O 1
ATOM 2243 N N . LEU A 1 282 ? -8.697 -3.082 -0.234 1.00 95.75 282 LEU A N 1
ATOM 2244 C CA . LEU A 1 282 ? -9.635 -2.031 0.137 1.00 95.75 282 LEU A CA 1
ATOM 2245 C C . LEU A 1 282 ? -8.924 -0.687 0.087 1.00 95.75 282 LEU A C 1
ATOM 2247 O O . LEU A 1 282 ? -7.842 -0.538 0.646 1.00 95.75 282 LEU A O 1
ATOM 2251 N N . ILE A 1 283 ? -9.527 0.302 -0.559 1.00 93.81 283 ILE A N 1
ATOM 2252 C CA . ILE A 1 283 ? -8.966 1.651 -0.667 1.00 93.81 283 ILE A CA 1
ATOM 2253 C C . ILE A 1 283 ? -10.008 2.699 -0.301 1.00 93.81 283 ILE A C 1
ATOM 2255 O O . ILE A 1 283 ? -11.207 2.476 -0.463 1.00 93.81 283 ILE A O 1
ATOM 2259 N N . ASP A 1 284 ? -9.550 3.835 0.212 1.00 91.38 284 ASP A N 1
ATOM 2260 C CA . ASP A 1 284 ? -10.412 4.963 0.545 1.00 91.38 284 ASP A CA 1
ATOM 2261 C C . ASP A 1 284 ? -11.265 5.431 -0.652 1.00 91.38 284 ASP A C 1
ATOM 2263 O O . ASP A 1 284 ? -10.802 5.487 -1.792 1.00 91.38 284 ASP A O 1
ATOM 2267 N N . ALA A 1 285 ? -12.520 5.804 -0.398 1.00 89.25 285 ALA A N 1
ATOM 2268 C CA . ALA A 1 285 ? -13.469 6.165 -1.449 1.00 89.25 285 ALA A CA 1
ATOM 2269 C C . ALA A 1 285 ? -13.077 7.428 -2.240 1.00 89.25 285 ALA A C 1
ATOM 2271 O O . ALA A 1 285 ? -13.548 7.610 -3.365 1.00 89.25 285 ALA A O 1
ATOM 2272 N N . SER A 1 286 ? -12.174 8.272 -1.723 1.00 83.75 286 SER A N 1
ATOM 2273 C CA . SER A 1 286 ? -11.692 9.464 -2.437 1.00 83.75 286 SER A CA 1
ATOM 2274 C C . SER A 1 286 ? -11.010 9.155 -3.773 1.00 83.75 286 SER A C 1
ATOM 2276 O O . SER A 1 286 ? -10.911 10.041 -4.624 1.00 83.75 286 SER A O 1
ATOM 2278 N N . VAL A 1 287 ? -10.566 7.911 -3.996 1.00 85.62 287 VAL A N 1
ATOM 2279 C CA . VAL A 1 287 ? -9.933 7.499 -5.258 1.00 85.62 287 VAL A CA 1
ATOM 2280 C C . VAL A 1 287 ? -10.905 6.874 -6.262 1.00 85.62 287 VAL A C 1
ATOM 2282 O O . VAL A 1 287 ? -10.465 6.431 -7.322 1.00 85.62 287 VAL A O 1
ATOM 2285 N N . ALA A 1 288 ? -12.211 6.837 -5.978 1.00 85.19 288 ALA A N 1
ATOM 2286 C CA . ALA A 1 288 ? -13.205 6.216 -6.859 1.00 85.19 288 ALA A CA 1
ATOM 2287 C C . ALA A 1 288 ? -13.190 6.792 -8.292 1.00 85.19 288 ALA A C 1
ATOM 2289 O O . ALA A 1 288 ? -13.355 6.053 -9.261 1.00 85.19 288 ALA A O 1
ATOM 2290 N N . ASP A 1 289 ? -12.907 8.092 -8.431 1.00 84.06 289 ASP A N 1
ATOM 2291 C CA . ASP A 1 289 ? -12.825 8.803 -9.716 1.00 84.06 289 ASP A CA 1
ATOM 2292 C C . ASP A 1 289 ? -11.405 8.841 -10.318 1.00 84.06 289 ASP A C 1
ATOM 2294 O O . ASP A 1 289 ? -11.097 9.669 -11.191 1.00 84.06 289 ASP A O 1
ATOM 2298 N N . ALA A 1 290 ? -10.501 7.980 -9.842 1.00 86.62 290 ALA A N 1
ATOM 2299 C CA . ALA A 1 290 ? -9.143 7.906 -10.356 1.00 86.62 290 ALA A CA 1
ATOM 2300 C C . ALA A 1 290 ? -9.126 7.488 -11.835 1.00 86.62 290 ALA A C 1
ATOM 2302 O O . ALA A 1 290 ? -9.824 6.576 -12.281 1.00 86.62 290 ALA A O 1
ATOM 2303 N N . LYS A 1 291 ? -8.299 8.174 -12.621 1.00 88.88 291 LYS A N 1
ATOM 2304 C CA . LYS A 1 291 ? -8.119 7.923 -14.050 1.00 88.88 291 LYS A CA 1
ATOM 2305 C C . LYS A 1 291 ? -6.959 6.969 -14.272 1.00 88.88 291 LYS A C 1
ATOM 2307 O O . LYS A 1 291 ? -6.044 6.877 -13.461 1.00 88.88 291 LYS A O 1
ATOM 2312 N N . ILE A 1 292 ? -6.964 6.303 -15.423 1.00 91.06 292 ILE A N 1
ATOM 2313 C CA . ILE A 1 292 ? -5.840 5.469 -15.855 1.00 91.06 292 ILE A CA 1
ATOM 2314 C C . ILE A 1 292 ? -4.553 6.304 -15.830 1.00 91.06 292 ILE A C 1
ATOM 2316 O O . ILE A 1 292 ? -4.530 7.435 -16.320 1.00 91.06 292 ILE A O 1
ATOM 2320 N N . TYR A 1 293 ? -3.491 5.721 -15.277 1.00 89.25 293 TYR A N 1
ATOM 2321 C CA . TYR A 1 293 ? -2.202 6.357 -15.008 1.00 89.25 293 TYR A CA 1
ATOM 2322 C C . TYR A 1 293 ? -2.188 7.423 -13.908 1.00 89.25 293 TYR A C 1
ATOM 2324 O O . TYR A 1 293 ? -1.131 8.016 -13.687 1.00 89.25 293 TYR A O 1
ATOM 2332 N N . ASP A 1 294 ? -3.287 7.654 -13.182 1.00 87.25 294 ASP A N 1
ATOM 2333 C CA . ASP A 1 294 ? -3.201 8.379 -11.915 1.00 87.25 294 ASP A CA 1
ATOM 2334 C C . ASP A 1 294 ? -2.331 7.566 -10.943 1.00 87.25 294 ASP A C 1
ATOM 2336 O O . ASP A 1 294 ? -2.352 6.334 -10.920 1.00 87.25 294 ASP A O 1
ATOM 2340 N N . ARG A 1 295 ? -1.505 8.271 -10.175 1.00 87.06 295 ARG A N 1
ATOM 2341 C CA . ARG A 1 295 ? -0.501 7.694 -9.277 1.00 87.06 295 ARG A CA 1
ATOM 2342 C C . ARG A 1 295 ? -0.865 8.073 -7.853 1.00 87.06 295 ARG A C 1
ATOM 2344 O O . ARG A 1 295 ? -1.342 9.177 -7.650 1.00 87.06 295 ARG A O 1
ATOM 2351 N N . PHE A 1 296 ? -0.625 7.198 -6.892 1.00 88.00 296 PHE A N 1
ATOM 2352 C CA . PHE A 1 296 ? -0.967 7.409 -5.488 1.00 88.00 296 PHE A CA 1
ATOM 2353 C C . PHE A 1 296 ? 0.143 6.869 -4.601 1.00 88.00 296 PHE A C 1
ATOM 2355 O O . PHE A 1 296 ? 0.820 5.900 -4.956 1.00 88.00 296 PHE A O 1
ATOM 2362 N N . GLN A 1 297 ? 0.309 7.469 -3.429 1.00 89.19 297 GLN A N 1
ATOM 2363 C CA . GLN A 1 297 ? 1.108 6.871 -2.373 1.00 89.19 297 GLN A CA 1
ATOM 2364 C C . GLN A 1 297 ? 0.162 6.149 -1.420 1.00 89.19 297 GLN A C 1
ATOM 2366 O O . GLN A 1 297 ? -0.652 6.784 -0.756 1.00 89.19 297 GLN A O 1
ATOM 2371 N N . PHE A 1 298 ? 0.267 4.826 -1.345 1.00 91.62 298 PHE A N 1
ATOM 2372 C CA . PHE A 1 298 ? -0.439 4.056 -0.329 1.00 91.62 298 PHE A CA 1
ATOM 2373 C C . PHE A 1 298 ? 0.363 4.148 0.963 1.00 91.62 298 PHE A C 1
ATOM 2375 O O . PHE A 1 298 ? 1.546 3.782 1.014 1.00 91.62 298 PHE A O 1
ATOM 2382 N N . GLU A 1 299 ? -0.274 4.689 1.995 1.00 88.25 299 GLU A N 1
ATOM 2383 C CA . GLU A 1 299 ? 0.346 5.001 3.278 1.00 88.25 299 GLU A CA 1
ATOM 2384 C C . GLU A 1 299 ? 1.062 3.769 3.865 1.00 88.25 299 GLU A C 1
ATOM 2386 O O . GLU A 1 299 ? 0.450 2.728 4.068 1.00 88.25 299 GLU A O 1
ATOM 2391 N N . ARG A 1 300 ? 2.361 3.882 4.186 1.00 90.06 300 ARG A N 1
ATOM 2392 C CA . ARG A 1 300 ? 3.246 2.789 4.671 1.00 90.06 300 ARG A CA 1
ATOM 2393 C C . ARG A 1 300 ? 3.569 1.669 3.672 1.00 90.06 300 ARG A C 1
ATOM 2395 O O . ARG A 1 300 ? 4.510 0.928 3.933 1.00 90.06 300 ARG A O 1
ATOM 2402 N N . THR A 1 301 ? 2.878 1.578 2.542 1.00 91.19 301 THR A N 1
ATOM 2403 C CA . THR A 1 301 ? 3.027 0.452 1.610 1.00 91.19 301 THR A CA 1
ATOM 2404 C C . THR A 1 301 ? 3.958 0.788 0.447 1.00 91.19 301 THR A C 1
ATOM 2406 O O . THR A 1 301 ? 4.948 0.097 0.201 1.00 91.19 301 THR A O 1
ATOM 2409 N N . GLY A 1 302 ? 3.682 1.860 -0.296 1.00 91.31 302 GLY A N 1
ATOM 2410 C CA . GLY A 1 302 ? 4.413 2.127 -1.535 1.00 91.31 302 GLY A CA 1
ATOM 2411 C C . GLY A 1 302 ? 3.740 3.129 -2.449 1.00 91.31 302 GLY A C 1
ATOM 2412 O O . GLY A 1 302 ? 2.726 3.731 -2.115 1.00 91.31 302 GLY A O 1
ATOM 2413 N N . TYR A 1 303 ? 4.318 3.273 -3.632 1.00 91.38 303 TYR A N 1
ATOM 2414 C CA . TYR A 1 303 ? 3.753 4.043 -4.726 1.00 91.38 303 TYR A CA 1
ATOM 2415 C C . TYR A 1 303 ? 3.040 3.122 -5.701 1.00 91.38 303 TYR A C 1
ATOM 2417 O O . TYR A 1 303 ? 3.591 2.095 -6.105 1.00 91.38 303 TYR A O 1
ATOM 2425 N N . PHE A 1 304 ? 1.835 3.516 -6.090 1.00 93.62 304 PHE A N 1
ATOM 2426 C CA . PHE A 1 304 ? 0.943 2.742 -6.936 1.00 93.62 304 PHE A CA 1
ATOM 2427 C C . PHE A 1 304 ? 0.412 3.584 -8.090 1.00 93.62 304 PHE A C 1
ATOM 2429 O O . PHE A 1 304 ? 0.342 4.809 -8.008 1.00 93.62 304 PHE A O 1
ATOM 2436 N N . CYS A 1 305 ? 0.033 2.923 -9.176 1.00 93.19 305 CYS A N 1
ATOM 2437 C CA . CYS A 1 305 ? -0.514 3.554 -10.368 1.00 93.19 305 CYS A CA 1
ATOM 2438 C C . CYS A 1 305 ? -1.753 2.805 -10.846 1.00 93.19 305 CYS A C 1
ATOM 2440 O O . CYS A 1 305 ? -1.743 1.576 -10.886 1.00 93.19 305 CYS A O 1
ATOM 2442 N N . VAL A 1 306 ? -2.792 3.536 -11.246 1.00 93.69 306 VAL A N 1
ATOM 2443 C CA . VAL A 1 306 ? -4.001 2.964 -11.849 1.00 93.69 306 VAL A CA 1
ATOM 2444 C C . VAL A 1 306 ? -3.635 2.330 -13.190 1.00 93.69 306 VAL A C 1
ATOM 2446 O O . VAL A 1 306 ? -3.154 3.014 -14.100 1.00 93.69 306 VAL A O 1
ATOM 2449 N N . ASP A 1 307 ? -3.855 1.024 -13.311 1.00 95.12 307 ASP A N 1
ATOM 2450 C CA . ASP A 1 307 ? -3.597 0.260 -14.528 1.00 95.12 307 ASP A CA 1
ATOM 2451 C C . ASP A 1 307 ? -4.681 0.518 -15.581 1.00 95.12 307 ASP A C 1
ATOM 2453 O O . ASP A 1 307 ? -5.828 0.847 -15.262 1.00 95.12 307 ASP A O 1
ATOM 2457 N N . LYS A 1 308 ? -4.327 0.320 -16.853 1.00 92.62 308 LYS A N 1
ATOM 2458 C CA . LYS A 1 308 ? -5.258 0.413 -17.985 1.00 92.62 308 LYS A CA 1
ATOM 2459 C C . LYS A 1 308 ? -6.393 -0.619 -17.939 1.00 92.62 308 LYS A C 1
ATOM 2461 O O . LYS A 1 308 ? -7.425 -0.378 -18.552 1.00 92.62 308 LYS A O 1
ATOM 2466 N N . ASP A 1 309 ? -6.222 -1.717 -17.198 1.00 93.06 309 ASP A N 1
ATOM 2467 C CA . ASP A 1 309 ? -7.251 -2.743 -16.986 1.00 93.06 309 ASP A CA 1
ATOM 2468 C C . ASP A 1 309 ? -8.349 -2.294 -15.996 1.00 93.06 309 ASP A C 1
ATOM 2470 O O . ASP A 1 309 ? -9.294 -3.045 -15.722 1.00 93.06 309 ASP A O 1
ATOM 2474 N N . SER A 1 310 ? -8.223 -1.087 -15.429 1.00 92.69 310 SER A N 1
ATOM 2475 C CA . SER A 1 310 ? -9.225 -0.493 -14.546 1.00 92.69 310 SER A CA 1
ATOM 2476 C C . SER A 1 310 ? -10.501 -0.125 -15.299 1.00 92.69 310 SER A C 1
ATOM 2478 O O . SER A 1 310 ? -10.481 0.347 -16.434 1.00 92.69 310 SER A O 1
ATOM 2480 N N . SER A 1 311 ? -11.632 -0.280 -14.621 1.00 89.06 311 SER A N 1
ATOM 2481 C CA . SER A 1 311 ? -12.959 0.098 -15.103 1.00 89.06 311 SER A CA 1
ATOM 2482 C C . SER A 1 311 ? -13.723 0.841 -14.007 1.00 89.06 311 SER A C 1
ATOM 2484 O O . SER A 1 311 ? -13.313 0.835 -12.849 1.00 89.06 311 SER A O 1
ATOM 2486 N N . LYS A 1 312 ? -14.884 1.417 -14.339 1.00 81.88 312 LYS A N 1
ATOM 2487 C CA . LYS A 1 312 ? -15.749 2.094 -13.353 1.00 81.88 312 LYS A CA 1
ATOM 2488 C C . LYS A 1 312 ? -16.197 1.196 -12.191 1.00 81.88 312 LYS A C 1
ATOM 2490 O O . LYS A 1 312 ? -16.586 1.711 -11.155 1.00 81.88 312 LYS A O 1
ATOM 2495 N N . GLN A 1 313 ? -16.193 -0.124 -12.379 1.00 82.19 313 GLN A N 1
ATOM 2496 C CA . GLN A 1 313 ? -16.638 -1.098 -11.375 1.00 82.19 313 GLN A CA 1
ATOM 2497 C C . GLN A 1 313 ? -15.476 -1.762 -10.631 1.00 82.19 313 GLN A C 1
ATOM 2499 O O . GLN A 1 313 ? -15.689 -2.393 -9.601 1.00 82.19 313 GLN A O 1
ATOM 2504 N N . ARG A 1 314 ? -14.255 -1.665 -11.168 1.00 87.88 314 ARG A N 1
ATOM 2505 C CA . ARG A 1 314 ? -13.079 -2.362 -10.647 1.00 87.88 314 ARG A CA 1
ATOM 2506 C C . ARG A 1 314 ? -11.839 -1.526 -10.907 1.00 87.88 314 ARG A C 1
ATOM 2508 O O . ARG A 1 314 ? -11.374 -1.456 -12.047 1.00 87.88 314 ARG A O 1
ATOM 2515 N N . LEU A 1 315 ? -11.304 -0.928 -9.852 1.00 94.12 315 LEU A N 1
ATOM 2516 C CA . LEU A 1 315 ? -10.012 -0.255 -9.900 1.00 94.12 315 LEU A CA 1
ATOM 2517 C C . LEU A 1 315 ? -8.894 -1.292 -9.803 1.00 94.12 315 LEU A C 1
ATOM 2519 O O . LEU A 1 315 ? -8.973 -2.222 -9.003 1.00 94.12 315 LEU A O 1
ATOM 2523 N N . VAL A 1 316 ? -7.861 -1.125 -10.622 1.00 96.38 316 VAL A N 1
ATOM 2524 C CA . VAL A 1 316 ? -6.680 -1.986 -10.642 1.00 96.38 316 VAL A CA 1
ATOM 2525 C C . VAL A 1 316 ? -5.455 -1.112 -10.432 1.00 96.38 316 VAL A C 1
ATOM 2527 O O . VAL A 1 316 ? -5.237 -0.156 -11.174 1.00 96.38 316 VAL A O 1
ATOM 2530 N N . PHE A 1 317 ? -4.633 -1.449 -9.448 1.00 96.19 317 PHE A N 1
ATOM 2531 C CA . PHE A 1 317 ? -3.420 -0.716 -9.118 1.00 96.19 317 PHE A CA 1
ATOM 2532 C C . PHE A 1 317 ? -2.181 -1.585 -9.300 1.00 96.19 317 PHE A C 1
ATOM 2534 O O . PHE A 1 317 ? -2.098 -2.702 -8.798 1.00 96.19 317 PHE A O 1
ATOM 2541 N N . ASN A 1 318 ? -1.175 -1.035 -9.966 1.00 96.00 318 ASN A N 1
ATOM 2542 C CA . ASN A 1 318 ? 0.157 -1.611 -10.078 1.00 96.00 318 ASN A CA 1
ATOM 2543 C C . ASN A 1 318 ? 1.082 -0.988 -9.040 1.00 96.00 318 ASN A C 1
ATOM 2545 O O . ASN A 1 318 ? 1.136 0.237 -8.939 1.00 96.00 318 ASN A O 1
ATOM 2549 N N . ARG A 1 319 ? 1.867 -1.801 -8.324 1.00 95.56 319 ARG A N 1
ATOM 2550 C CA . ARG A 1 319 ? 2.971 -1.288 -7.502 1.00 95.56 319 ARG A CA 1
ATOM 2551 C C . ARG A 1 319 ? 4.070 -0.724 -8.404 1.00 95.56 319 ARG A C 1
ATOM 2553 O O . ARG A 1 319 ? 4.756 -1.480 -9.092 1.00 95.56 319 ARG A O 1
ATOM 2560 N N . THR A 1 320 ? 4.283 0.587 -8.343 1.00 92.44 320 THR A N 1
ATOM 2561 C CA . THR A 1 320 ? 5.376 1.271 -9.039 1.00 92.44 320 THR A CA 1
ATOM 2562 C C . THR A 1 320 ? 6.699 0.975 -8.341 1.00 92.44 320 THR A C 1
ATOM 2564 O O . THR A 1 320 ? 7.589 0.353 -8.921 1.00 92.44 320 THR A O 1
ATOM 2567 N N . VAL A 1 321 ? 6.825 1.391 -7.077 1.00 91.81 321 VAL A N 1
ATOM 2568 C CA . VAL A 1 321 ? 8.023 1.222 -6.239 1.00 91.81 321 VAL A CA 1
ATOM 2569 C C . VAL A 1 321 ? 7.632 1.171 -4.761 1.00 91.81 321 VAL A C 1
ATOM 2571 O O . VAL A 1 321 ? 6.675 1.818 -4.339 1.00 91.81 321 VAL A O 1
ATOM 2574 N N . LEU A 1 322 ? 8.382 0.417 -3.957 1.00 90.94 322 LEU A N 1
ATOM 2575 C CA . LEU A 1 322 ? 8.220 0.389 -2.499 1.00 90.94 322 LEU A CA 1
ATOM 2576 C C . LEU A 1 322 ? 8.674 1.706 -1.860 1.00 90.94 322 LEU A C 1
ATOM 2578 O O . LEU A 1 322 ? 9.519 2.412 -2.423 1.00 90.94 322 LEU A O 1
ATOM 2582 N N . LEU A 1 323 ? 8.175 2.019 -0.660 1.00 87.12 323 LEU A N 1
ATOM 2583 C CA . LEU A 1 323 ? 8.765 3.083 0.160 1.00 87.12 323 LEU A CA 1
ATOM 2584 C C . LEU A 1 323 ? 10.213 2.735 0.528 1.00 87.12 323 LEU A C 1
ATOM 2586 O O . LEU A 1 323 ? 10.669 1.605 0.366 1.00 87.12 323 LEU A O 1
ATOM 2590 N N . LYS A 1 324 ? 10.977 3.737 0.963 1.00 79.06 324 LYS A N 1
ATOM 2591 C CA . LYS A 1 324 ? 12.338 3.499 1.439 1.00 79.06 324 LYS A CA 1
ATOM 2592 C C . LYS A 1 324 ? 12.252 2.729 2.756 1.00 79.06 324 LYS A C 1
ATOM 2594 O O . LYS A 1 324 ? 11.632 3.216 3.698 1.00 79.06 324 LYS A O 1
ATOM 2599 N N . GLU A 1 325 ? 12.866 1.553 2.816 1.00 58.22 325 GLU A N 1
ATOM 2600 C CA . GLU A 1 325 ? 13.046 0.846 4.080 1.00 58.22 325 GLU A CA 1
ATOM 2601 C C . GLU A 1 325 ? 14.071 1.609 4.929 1.00 58.22 325 GLU A C 1
ATOM 2603 O O . GLU A 1 325 ? 15.229 1.775 4.535 1.00 58.22 325 GLU A O 1
ATOM 2608 N N . ASP A 1 326 ? 13.641 2.106 6.090 1.00 45.38 326 ASP A N 1
ATOM 2609 C CA . ASP A 1 326 ? 14.561 2.536 7.140 1.00 45.38 326 ASP A CA 1
ATOM 2610 C C . ASP A 1 326 ? 15.156 1.263 7.752 1.00 45.38 326 ASP A C 1
ATOM 2612 O O . ASP A 1 326 ? 14.540 0.623 8.605 1.00 45.38 326 ASP A O 1
ATOM 2616 N N . SER A 1 327 ? 16.379 0.911 7.360 1.00 38.59 327 SER A N 1
ATOM 2617 C CA . SER A 1 327 ? 17.144 -0.243 7.860 1.00 38.59 327 SER A CA 1
ATOM 2618 C C . SER A 1 327 ? 17.444 -0.224 9.376 1.00 38.59 327 SER A C 1
ATOM 2620 O O . SER A 1 327 ? 18.199 -1.057 9.865 1.00 38.59 327 SER A O 1
ATOM 2622 N N . GLY A 1 328 ? 16.844 0.698 10.140 1.00 34.09 328 GLY A N 1
ATOM 2623 C CA . GLY A 1 328 ? 16.978 0.840 11.592 1.00 34.09 328 GLY A CA 1
ATOM 2624 C C . GLY A 1 328 ? 15.679 0.684 12.397 1.00 34.09 328 GLY A C 1
ATOM 2625 O O . GLY A 1 328 ? 15.670 1.038 13.575 1.00 34.09 328 GLY A O 1
ATOM 2626 N N . LYS A 1 329 ? 14.570 0.221 11.801 1.00 34.16 329 LYS A N 1
ATOM 2627 C CA . LYS A 1 329 ? 13.286 0.040 12.513 1.00 34.16 329 LYS A CA 1
ATOM 2628 C C . LYS A 1 329 ? 12.620 -1.310 12.220 1.00 34.16 329 LYS A C 1
ATOM 2630 O O . LYS A 1 329 ? 11.443 -1.338 11.868 1.00 34.16 329 LYS A O 1
ATOM 2635 N N . ASN A 1 330 ? 13.359 -2.400 12.412 1.00 28.11 330 ASN A N 1
ATOM 2636 C CA . ASN A 1 330 ? 12.760 -3.706 12.700 1.00 28.11 330 ASN A CA 1
ATOM 2637 C C . ASN A 1 330 ? 12.880 -4.002 14.192 1.00 28.11 330 ASN A C 1
ATOM 2639 O O . ASN A 1 330 ? 13.979 -3.764 14.743 1.00 28.11 330 ASN A O 1
#

pLDDT: mean 78.33, std 18.75, range [28.11, 97.69]

Foldseek 3Di:
DVVVVVVVVVPPPPPPPDDDFPDPQAEFLADDDPVVVVVVVVQDVQVDPLRLLHPDPNNLLLLLQDPVLVVVLDVVVDGDNDHHYHYVVSSLVSSQCCLQQDDPPVCVVVVQPNLSQAAWAKALAWAKEFAPCFVVVPDDQKAWDFRHPVDPPRPDTDIAGDDRMKIFHPVQEDQDDDVQNQGAYQPAWEAEPPRQKIKHFDDFDADPVRHTRHTYIHIDRNVPDPHDRSYYGYMHDPWAFAKEKEFDRQFPDRHQQDCVVPVVGSSVRGDPPGIDIRRGMTITCVCLPPDFSRWYQHPQFAIWGFGPPDDNRYTYIRGSHGDDDPPPRD

InterPro domains:
  IPR011035 Large ribosomal subunit protein bL25/Gln-tRNA synthetase, anti-codon-binding domain superfamily [SSF50715] (121-326)
  IPR020056 Large ribosomal subunit protein bL25/Gln-tRNA synthetase, N-terminal [G3DSA:2.40.240.10] (121-237)
  IPR020056 Large ribosomal subunit protein bL25/Gln-tRNA synthetase, N-terminal [G3DSA:2.40.240.10] (238-326)
  IPR020059 Glutamyl/glutaminyl-tRNA synthetase, class Ib, anti-codon binding domain [PF03950] (121-219)
  IPR020061 Glutamine-tRNA ligase, alpha-bundle domain superfamily [G3DSA:1.10.1160.10] (25-102)
  IPR049437 tRNA synthetases class I (E and Q), anti-codon binding domain [PF20974] (232-307)
  IPR050132 Glutamine/Glutamate--tRNA Ligase [PTHR43097] (47-326)

Radius of gyration: 25.46 Å; Cα contacts (8 Å, |Δi|>4): 609; chains: 1; bounding box: 56×51×92 Å

Organism: NCBI:txid166011

Nearest PDB structures (foldseek):
  4r3z-assembly1_C  TM=9.262E-01  e=2.909E-29  Homo sapiens
  5zdo-assembly1_A  TM=8.945E-01  e=2.574E-29  Thermus thermophilus HB8
  4ye6-assembly1_A  TM=9.367E-01  e=1.344E-28  Homo sapiens
  4ye9-assembly1_A  TM=9.327E-01  e=2.696E-27  Homo sapiens
  4ye8-assembly1_A  TM=9.219E-01  e=1.102E-26  Homo sapiens

Secondary structure (DSSP, 8-state):
-HHHHHHHHHT-----------S-PPBTT----HHHHHHHTTTS---STT-TTS-SHHHHHHHT--HHHHHHHHHHH---SS--PBPHHHHHHHHHHHHHH---GGGGGSTTTGGGGEEE-EESSEEEEEETTTGGGT--SEEEEES-TT-TT---EEEEE--SEEEEEGGGB-SSPPTT--SBBTTB-EEETTTTEEEEEEEEEE-TTS-EEEEEEEEEETTT-S---S-EE--EESPEEEEEEEE--SBSSS-TT-TTT-TT-TTTTB-S--EEEEEEEEE-GGGTTPPTT-EEEETTTEEEEE-TT-BTTBEEEEEEEEPPP-TT--